Protein 7ZYA (pdb70)

Solvent-accessible surface area: 12031 Å² total; per-residue (Å²): 139,8,17,68,78,140,26,78,94,2,3,0,0,4,2,0,43,13,31,18,124,53,175,80,22,15,75,102,1,20,120,3,1,132,14,102,53,0,24,0,0,0,0,0,5,0,26,0,1,74,77,15,55,9,63,1,40,51,18,19,121,148,17,87,67,24,121,110,24,86,170,1,24,88,1,81,43,7,32,44,2,0,86,62,0,51,91,66,30,24,9,0,0,0,0,0,0,2,120,56,13,126,55,28,15,12,120,53,76,38,46,0,73,75,4,0,46,62,0,20,7,2,2,0,47,82,72,124,86,42,116,46,59,31,1,4,24,66,4,31,0,16,0,0,0,0,7,2,62,60,103,14,91,50,6,27,17,0,0,52,40,0,30,60,102,11,108,87,34,60,94,75,111,14,43,1,0,0,1,1,54,0,128,71,94,15,98,14,0,8,73,0,5,87,61,3,53,5,29,0,2,0,0,15,0,10,48,36,112,13,0,0,58,18,10,65,62,87,58,92,103,31,140,74,3,26,0,83,54,2,19,90,37,0,92,123,11,49,35,71,116,2,46,0,0,0,0,0,0,0,1,103,62,12,18,170,25,60,11,44,38,92,41,0,60,32,0,0,81,33,0,44,72,26,64,5,2,0,0,0,0,0,45,0,0,1,11,3,90,97,34,135,43,1,29,82,68,0,17,80,3,5,189

Organism: Trichoderma harzianum (NCBI:txid5544)

Sequence (303 aa):
AGWNVNSKKQNIAVYWGQNSANNSSQSSTQQRLSFYCNDANNINVIDIAFLNGITTPPMTNFANAGDRCTPFSDNPWLLQCPEIEADIKTCQANGKTILLSLGGDSSYTQGGWSSSTGAAQSSAADQVWAMMFGPVQSGSSVHRPFGSAVVDGFDFDFEATTTNNLAAFGAQLKSSRRTNAAGGKKYYFSAAPQCFFPDAAVGALINAVPMDDWIQIQFYNNPCGVSGFTPGTSTQNNYNYQTWENWAKTSPNPNVKLLVGIPAGPGAGRGYVSGSQLLTTSVFQQYSKGFSTFAGAMMWDMSQLYQNTGFETQVVNALR

Structure (mmCIF, N/CA/C/O backbone):
data_7ZYA
#
_entry.id   7ZYA
#
_cell.length_a   65.611
_cell.length_b   66.909
_cell.length_c   75.317
_cell.angle_alpha   90.000
_cell.angle_beta   90.000
_cell.angle_gamma   90.000
#
_symmetry.space_group_name_H-M   'P 21 21 21'
#
loop_
_entity.id
_entity.type
_entity.pdbx_description
1 polymer 'Endochitinase 33'
2 non-polymer 2-AMINO-2-HYDROXYMETHYL-PROPANE-1,3-DIOL
3 non-polymer DI(HYDROXYETHYL)ETHER
4 non-polymer GLYCEROL
5 water water
#
loop_
_atom_site.group_PDB
_atom_site.id
_atom_site.type_symbol
_atom_site.label_atom_id
_atom_site.label_alt_id
_atom_site.label_comp_id
_atom_site.label_asym_id
_atom_site.label_entity_id
_atom_site.label_seq_id
_atom_site.pdbx_PDB_ins_code
_atom_site.Cartn_x
_atom_site.Cartn_y
_atom_site.Cartn_z
_atom_site.occupancy
_atom_site.B_iso_or_equiv
_atom_site.auth_seq_id
_atom_site.auth_comp_id
_atom_site.auth_asym_id
_atom_site.auth_atom_id
_atom_site.pdbx_PDB_model_num
ATOM 1 N N . ALA A 1 1 ? -12.359 -10.211 13.754 1.00 31.81 19 ALA A N 1
ATOM 2 C CA . ALA A 1 1 ? -12.760 -10.710 12.405 1.00 29.55 19 ALA A CA 1
ATOM 3 C C . ALA A 1 1 ? -11.804 -10.166 11.334 1.00 24.53 19 ALA A C 1
ATOM 4 O O . ALA A 1 1 ? -12.283 -9.513 10.377 1.00 27.05 19 ALA A O 1
ATOM 6 N N . GLY A 1 2 ? -10.500 -10.412 11.503 1.00 19.26 20 GLY A N 1
ATOM 7 C CA . GLY A 1 2 ? -9.471 -10.147 10.483 1.00 16.76 20 GLY A CA 1
ATOM 8 C C . GLY A 1 2 ? -9.294 -8.664 10.223 1.00 14.55 20 GLY A C 1
ATOM 9 O O . GLY A 1 2 ? -9.495 -7.835 11.113 1.00 14.68 20 GLY A O 1
ATOM 10 N N . TRP A 1 3 ? -8.881 -8.328 9.012 1.00 13.52 21 TRP A N 1
ATOM 11 C CA . TRP A 1 3 ? -8.720 -6.921 8.606 1.00 12.96 21 TRP A CA 1
ATOM 12 C C . TRP A 1 3 ? -9.997 -6.156 8.938 1.00 13.26 21 TRP A C 1
ATOM 13 O O . TRP A 1 3 ? -11.101 -6.621 8.583 1.00 14.52 21 TRP A O 1
ATOM 24 N N . ASN A 1 4 ? -9.849 -4.972 9.504 1.00 13.27 22 ASN A N 1
ATOM 25 C CA . ASN A 1 4 ? -11.000 -4.122 9.857 1.00 14.38 22 ASN A CA 1
ATOM 26 C C . ASN A 1 4 ? -10.783 -2.726 9.301 1.00 14.58 22 ASN A C 1
ATOM 27 O O . ASN A 1 4 ? -10.053 -1.937 9.895 1.00 14.09 22 ASN A O 1
ATOM 32 N N . VAL A 1 5 ? -11.451 -2.449 8.192 1.00 15.52 23 VAL A N 1
ATOM 33 C CA . VAL A 1 5 ? -11.308 -1.145 7.505 1.00 16.88 23 VAL A CA 1
ATOM 34 C C . VAL A 1 5 ? -11.736 0.006 8.424 1.00 17.64 23 VAL A C 1
ATOM 35 O O . VAL A 1 5 ? -11.313 1.143 8.162 1.00 19.36 23 VAL A O 1
ATOM 39 N N . ASN A 1 6 ? -12.522 -0.266 9.460 1.00 17.76 24 ASN A N 1
ATOM 40 C CA . ASN A 1 6 ? -13.055 0.788 10.356 1.00 20.37 24 ASN A CA 1
ATOM 41 C C . ASN A 1 6 ? -12.164 0.944 11.590 1.00 19.93 24 ASN A C 1
ATOM 42 O O . ASN A 1 6 ? -12.536 1.728 12.478 1.00 23.22 24 ASN A O 1
ATOM 47 N N . SER A 1 7 ? -11.060 0.200 11.683 1.00 17.15 25 SER A N 1
ATOM 48 C CA . SER A 1 7 ? -10.154 0.256 12.856 1.00 16.59 25 SER A CA 1
ATOM 49 C C . SER A 1 7 ? -8.903 1.047 12.497 1.00 15.59 25 SER A C 1
ATOM 50 O O . SER A 1 7 ? -8.453 0.968 11.342 1.00 15.81 25 SER A O 1
ATOM 53 N N A LYS A 1 8 ? -8.336 1.764 13.464 0.50 15.47 26 LYS A N 1
ATOM 54 N N B LYS A 1 8 ? -8.329 1.740 13.471 0.50 15.55 26 LYS A N 1
ATOM 55 C CA A LYS A 1 8 ? -6.990 2.375 13.321 0.50 15.64 26 LYS A CA 1
ATOM 56 C CA B LYS A 1 8 ? -6.995 2.367 13.317 0.50 15.75 26 LYS A CA 1
ATOM 57 C C A LYS A 1 8 ? -5.960 1.548 14.093 0.50 14.56 26 LYS A C 1
ATOM 58 C C B LYS A 1 8 ? -5.961 1.553 14.101 0.50 14.59 26 LYS A C 1
ATOM 59 O O A LYS A 1 8 ? -4.856 2.052 14.298 0.50 15.09 26 LYS A O 1
ATOM 60 O O B LYS A 1 8 ? -4.851 2.057 14.304 0.50 15.13 26 LYS A O 1
ATOM 71 N N . GLN A 1 9 ? -6.302 0.313 14.457 1.00 13.75 27 GLN A N 1
ATOM 72 C CA . GLN A 1 9 ? -5.418 -0.552 15.265 1.00 14.09 27 GLN A CA 1
ATOM 73 C C . GLN A 1 9 ? -5.137 -1.878 14.560 1.00 12.80 27 GLN A C 1
ATOM 74 O O . GLN A 1 9 ? -4.745 -2.841 15.232 1.00 14.18 27 GLN A O 1
ATOM 80 N N . ASN A 1 10 ? -5.288 -1.946 13.255 1.00 12.01 28 ASN A N 1
ATOM 81 C CA . ASN A 1 10 ? -4.866 -3.154 12.519 1.00 11.54 28 ASN A CA 1
ATOM 82 C C . ASN A 1 10 ? -3.359 -3.339 12.693 1.00 11.08 28 ASN A C 1
ATOM 83 O O . ASN A 1 10 ? -2.622 -2.340 12.707 1.00 11.54 28 ASN A O 1
ATOM 88 N N . ILE A 1 11 ? -2.926 -4.595 12.801 1.00 10.88 29 ILE A N 1
ATOM 89 C CA . ILE A 1 11 ? -1.487 -4.920 12.758 1.00 11.14 29 ILE A CA 1
ATOM 90 C C . ILE A 1 11 ? -1.298 -6.084 11.798 1.00 10.87 29 ILE A C 1
ATOM 91 O O . ILE A 1 11 ? -1.850 -7.183 12.047 1.00 12.06 29 ILE A O 1
ATOM 96 N N . ALA A 1 12 ? -0.579 -5.820 10.711 1.00 10.46 30 ALA A N 1
ATOM 97 C CA . ALA A 1 12 ? -0.160 -6.854 9.746 1.00 10.60 30 ALA A CA 1
ATOM 98 C C . ALA A 1 12 ? 1.277 -7.250 10.031 1.00 10.19 30 ALA A C 1
ATOM 99 O O . ALA A 1 12 ? 2.145 -6.359 10.140 1.00 11.37 30 ALA A O 1
ATOM 101 N N . VAL A 1 13 ? 1.538 -8.543 10.153 1.00 10.09 31 VAL A N 1
ATOM 102 C CA . VAL A 1 13 ? 2.911 -9.029 10.419 1.00 10.10 31 VAL A CA 1
ATOM 103 C C . VAL A 1 13 ? 3.266 -10.081 9.386 1.00 10.12 31 VAL A C 1
ATOM 104 O O . VAL A 1 13 ? 2.461 -10.993 9.110 1.00 10.69 31 VAL A O 1
ATOM 108 N N . TYR A 1 14 ? 4.472 -9.984 8.844 1.00 9.94 32 TYR A N 1
ATOM 109 C CA . TYR A 1 14 ? 4.995 -11.034 7.951 1.00 10.16 32 TYR A CA 1
ATOM 110 C C . TYR A 1 14 ? 5.452 -12.238 8.759 1.00 9.91 32 TYR A C 1
ATOM 111 O O . TYR A 1 14 ? 6.106 -12.082 9.797 1.00 10.94 32 TYR A O 1
ATOM 120 N N . TRP A 1 15 ? 5.169 -13.420 8.246 1.00 10.27 33 TRP A N 1
ATOM 121 C CA . TRP A 1 15 ? 5.683 -14.698 8.765 1.00 10.27 33 TRP A CA 1
ATOM 122 C C . TRP A 1 15 ? 6.267 -15.481 7.595 1.00 10.33 33 TRP A C 1
ATOM 123 O O . TRP A 1 15 ? 5.686 -15.476 6.511 1.00 10.83 33 TRP A O 1
ATOM 134 N N . GLY A 1 16 ? 7.398 -16.154 7.821 1.00 10.68 34 GLY A N 1
ATOM 135 C CA . GLY A 1 16 ? 7.905 -17.171 6.886 1.00 10.75 34 GLY A CA 1
ATOM 136 C C . GLY A 1 16 ? 9.390 -17.073 6.642 1.00 10.84 34 GLY A C 1
ATOM 137 O O . GLY A 1 16 ? 10.007 -18.143 6.418 1.00 11.99 34 GLY A O 1
ATOM 138 N N . GLN A 1 17 ? 9.976 -15.889 6.646 1.00 10.57 35 GLN A N 1
ATOM 139 C CA . GLN A 1 17 ? 11.403 -15.774 6.278 1.00 11.38 35 GLN A CA 1
ATOM 140 C C . GLN A 1 17 ? 12.355 -15.857 7.468 1.00 11.65 35 GLN A C 1
ATOM 141 O O . GLN A 1 17 ? 13.589 -15.777 7.248 1.00 12.42 35 GLN A O 1
ATOM 147 N N . ASN A 1 18 ? 11.846 -15.998 8.677 1.00 11.37 36 ASN A N 1
ATOM 148 C CA . ASN A 1 18 ? 12.688 -16.128 9.885 1.00 11.75 36 ASN A CA 1
ATOM 149 C C . ASN A 1 18 ? 13.811 -15.096 9.859 1.00 11.61 36 ASN A C 1
ATOM 150 O O . ASN A 1 18 ? 15.015 -15.453 10.010 1.00 12.41 36 ASN A O 1
ATOM 155 N N . SER A 1 19 ? 13.463 -13.829 9.790 1.00 11.75 37 SER A N 1
ATOM 156 C CA . SER A 1 19 ? 14.475 -12.751 9.822 1.00 12.64 37 SER A CA 1
ATOM 157 C C . SER A 1 19 ? 15.403 -12.906 11.038 1.00 12.80 37 SER A C 1
ATOM 158 O O . SER A 1 19 ? 16.606 -12.620 10.926 1.00 13.86 37 SER A O 1
ATOM 161 N N . ALA A 1 20 ? 14.893 -13.315 12.181 1.00 12.78 38 ALA A N 1
ATOM 162 C CA . ALA A 1 20 ? 15.738 -13.442 13.396 1.00 13.66 38 ALA A CA 1
ATOM 163 C C . ALA A 1 20 ? 16.810 -14.535 13.220 1.00 14.17 38 ALA A C 1
ATOM 164 O O . ALA A 1 20 ? 17.850 -14.480 13.930 1.00 15.95 38 ALA A O 1
ATOM 166 N N . ASN A 1 21 ? 16.574 -15.529 12.368 1.00 13.86 39 ASN A N 1
ATOM 167 C CA A ASN A 1 21 ? 17.633 -16.411 11.826 0.50 14.48 39 ASN A CA 1
ATOM 168 C CA B ASN A 1 21 ? 17.632 -16.428 11.802 0.50 14.41 39 ASN A CA 1
ATOM 169 C C . ASN A 1 21 ? 18.276 -17.273 12.915 1.00 14.59 39 ASN A C 1
ATOM 170 O O . ASN A 1 21 ? 19.517 -17.497 12.864 1.00 15.92 39 ASN A O 1
ATOM 179 N N . SER A 1 22 ? 17.485 -17.800 13.828 1.00 15.81 40 SER A N 1
ATOM 180 C CA A SER A 1 22 ? 17.941 -18.864 14.755 0.50 16.83 40 SER A CA 1
ATOM 181 C CA B SER A 1 22 ? 17.966 -18.882 14.718 0.50 17.40 40 SER A CA 1
ATOM 182 C C . SER A 1 22 ? 17.076 -20.110 14.560 1.00 16.78 40 SER A C 1
ATOM 183 O O . SER A 1 22 ? 15.972 -20.016 13.993 1.00 15.90 40 SER A O 1
ATOM 188 N N . GLN A 1 23 ? 17.569 -21.227 15.054 1.00 17.99 41 GLN A N 1
ATOM 189 C CA . GLN A 1 23 ? 16.877 -22.513 14.936 1.00 18.99 41 GLN A CA 1
ATOM 190 C C . GLN A 1 23 ? 15.457 -22.433 15.502 1.00 19.12 41 GLN A C 1
ATOM 191 O O . GLN A 1 23 ? 14.590 -23.136 14.976 1.00 19.71 41 GLN A O 1
ATOM 197 N N . SER A 1 24 ? 15.214 -21.645 16.548 1.00 18.46 42 SER A N 1
ATOM 198 C CA A SER A 1 24 ? 13.942 -21.662 17.316 0.50 18.77 42 SER A CA 1
ATOM 199 C CA B SER A 1 24 ? 13.890 -21.703 17.222 0.50 19.10 42 SER A CA 1
ATOM 200 C C . SER A 1 24 ? 13.128 -20.374 17.132 1.00 17.66 42 SER A C 1
ATOM 201 O O . SER A 1 24 ? 12.056 -20.291 17.746 1.00 19.10 42 SER A O 1
ATOM 206 N N . THR A 1 25 ? 13.581 -19.407 16.340 1.00 14.81 43 THR A N 1
ATOM 207 C CA . THR A 1 25 ? 12.894 -18.093 16.342 1.00 14.11 43 THR A CA 1
ATOM 208 C C . THR A 1 25 ? 11.637 -18.055 15.471 1.00 13.34 43 THR A C 1
ATOM 209 O O . THR A 1 25 ? 10.865 -17.071 15.625 1.00 13.69 43 THR A O 1
ATOM 213 N N . GLN A 1 26 ? 11.412 -19.004 14.574 1.00 12.86 44 GLN A N 1
ATOM 214 C CA . GLN A 1 26 ? 10.163 -19.004 13.790 1.00 12.48 44 GLN A CA 1
ATOM 215 C C . GLN A 1 26 ? 9.442 -20.317 14.045 1.00 12.50 44 GLN A C 1
ATOM 216 O O . GLN A 1 26 ? 9.792 -21.363 13.457 1.00 13.45 44 GLN A O 1
ATOM 222 N N . GLN A 1 27 ? 8.408 -20.263 14.860 1.00 12.40 45 GLN A N 1
ATOM 223 C CA . GLN A 1 27 ? 7.526 -21.418 15.057 1.00 12.93 45 GLN A CA 1
ATOM 224 C C . GLN A 1 27 ? 6.603 -21.534 13.845 1.00 12.30 45 GLN A C 1
ATOM 225 O O . GLN A 1 27 ? 6.588 -20.643 12.952 1.00 12.17 45 GLN A O 1
ATOM 231 N N . ARG A 1 28 ? 5.840 -22.610 13.811 1.00 12.50 46 ARG A N 1
ATOM 232 C CA . ARG A 1 28 ? 4.804 -22.786 12.779 1.00 11.96 46 ARG A CA 1
ATOM 233 C C . ARG A 1 28 ? 3.818 -21.609 12.800 1.00 11.70 46 ARG A C 1
ATOM 234 O O . ARG A 1 28 ? 3.624 -20.955 13.828 1.00 11.61 46 ARG A O 1
ATOM 242 N N . LEU A 1 29 ? 3.191 -21.362 11.672 1.00 11.44 47 LEU A N 1
ATOM 243 C CA . LEU A 1 29 ? 2.301 -20.195 11.520 1.00 11.51 47 LEU A CA 1
ATOM 244 C C . LEU A 1 29 ? 1.251 -20.160 12.631 1.00 11.45 47 LEU A C 1
ATOM 245 O O . LEU A 1 29 ? 0.991 -19.075 13.185 1.00 11.97 47 LEU A O 1
ATOM 250 N N . SER A 1 30 ? 0.615 -21.291 12.933 1.00 11.67 48 SER A N 1
ATOM 251 C CA . SER A 1 30 ? -0.533 -21.258 13.872 1.00 12.28 48 SER A CA 1
ATOM 252 C C . SER A 1 30 ? -0.090 -20.946 15.293 1.00 12.12 48 SER A C 1
ATOM 253 O O . SER A 1 30 ? -0.954 -20.563 16.091 1.00 13.48 48 SER A O 1
ATOM 256 N N . PHE A 1 31 ? 1.179 -21.051 15.619 1.00 11.98 49 PHE A N 1
ATOM 257 C CA . PHE A 1 31 ? 1.632 -20.634 16.959 1.00 12.06 49 PHE A CA 1
ATOM 258 C C . PHE A 1 31 ? 1.295 -19.156 17.185 1.00 12.19 49 PHE A C 1
ATOM 259 O O . PHE A 1 31 ? 1.129 -18.726 18.334 1.00 13.19 49 PHE A O 1
ATOM 267 N N . TYR A 1 32 ? 1.259 -18.376 16.110 1.00 11.96 50 TYR A N 1
ATOM 268 C CA . TYR A 1 32 ? 1.099 -16.905 16.165 1.00 11.99 50 TYR A CA 1
ATOM 269 C C . TYR A 1 32 ? -0.347 -16.502 15.887 1.00 12.84 50 TYR A C 1
ATOM 270 O O . TYR A 1 32 ? -0.600 -15.286 15.724 1.00 14.42 50 TYR A O 1
ATOM 279 N N . CYS A 1 33 ? -1.290 -17.439 15.885 1.00 12.11 51 CYS A N 1
ATOM 280 C CA . CYS A 1 33 ? -2.706 -17.139 15.575 1.00 12.73 51 CYS A CA 1
ATOM 281 C C . CYS A 1 33 ? -3.603 -17.133 16.814 1.00 12.20 51 CYS A C 1
ATOM 282 O O . CYS A 1 33 ? -4.831 -17.170 16.660 1.00 12.77 51 CYS A O 1
ATOM 285 N N . ASN A 1 34 ? -2.995 -17.010 17.982 1.00 11.92 52 ASN A N 1
ATOM 286 C CA . ASN A 1 34 ? -3.705 -16.741 19.251 1.00 12.21 52 ASN A CA 1
ATOM 287 C C . ASN A 1 34 ? -3.305 -15.369 19.790 1.00 12.41 52 ASN A C 1
ATOM 288 O O . ASN A 1 34 ? -3.320 -15.167 21.006 1.00 13.75 52 ASN A O 1
ATOM 293 N N . ASP A 1 35 ? -2.990 -14.426 18.911 1.00 12.90 53 ASP A N 1
ATOM 294 C CA . ASP A 1 35 ? -2.551 -13.078 19.336 1.00 12.89 53 ASP A CA 1
ATOM 295 C C . ASP A 1 35 ? -3.676 -12.102 19.019 1.00 12.69 53 ASP A C 1
ATOM 296 O O . ASP A 1 35 ? -3.911 -11.818 17.848 1.00 13.04 53 ASP A O 1
ATOM 301 N N . ALA A 1 36 ? -4.374 -11.615 20.031 1.00 13.53 54 ALA A N 1
ATOM 302 C CA . ALA A 1 36 ? -5.548 -10.747 19.816 1.00 14.43 54 ALA A CA 1
ATOM 303 C C . ALA A 1 36 ? -5.146 -9.481 19.062 1.00 13.71 54 ALA A C 1
ATOM 304 O O . ALA A 1 36 ? -6.025 -8.837 18.486 1.00 16.19 54 ALA A O 1
ATOM 306 N N . ASN A 1 37 ? -3.881 -9.108 19.097 1.00 12.74 55 ASN A N 1
ATOM 307 C CA A ASN A 1 37 ? -3.372 -7.840 18.508 0.50 13.35 55 ASN A CA 1
ATOM 308 C CA B ASN A 1 37 ? -3.473 -7.825 18.480 0.50 13.01 55 ASN A CA 1
ATOM 309 C C . ASN A 1 37 ? -2.983 -8.003 17.042 1.00 12.72 55 ASN A C 1
ATOM 310 O O . ASN A 1 37 ? -2.855 -6.973 16.364 1.00 14.51 55 ASN A O 1
ATOM 319 N N . ILE A 1 38 ? -2.703 -9.215 16.589 1.00 12.02 56 ILE A N 1
ATOM 320 C CA . ILE A 1 38 ? -2.263 -9.425 15.191 1.00 11.93 56 ILE A CA 1
ATOM 321 C C . ILE A 1 38 ? -3.436 -10.021 14.440 1.00 11.73 56 ILE A C 1
ATOM 322 O O . ILE A 1 38 ? -3.770 -11.204 14.676 1.00 13.17 56 ILE A O 1
ATOM 327 N N . ASN A 1 39 ? -4.037 -9.220 13.563 1.00 11.37 57 ASN A N 1
ATOM 328 C CA . ASN A 1 39 ? -5.252 -9.645 12.832 1.00 11.71 57 ASN A CA 1
ATOM 329 C C . ASN A 1 39 ? -4.969 -9.961 11.365 1.00 11.29 57 ASN A C 1
ATOM 330 O O . ASN A 1 39 ? -5.862 -10.541 10.734 1.00 12.24 57 ASN A O 1
ATOM 335 N N . VAL A 1 40 ? -3.794 -9.601 10.857 1.00 11.03 58 VAL A N 1
ATOM 336 C CA . VAL A 1 40 ? -3.400 -9.896 9.460 1.00 10.91 58 VAL A CA 1
ATOM 337 C C . VAL A 1 40 ? -2.010 -10.509 9.514 1.00 10.45 58 VAL A C 1
ATOM 338 O O . VAL A 1 40 ? -1.099 -9.924 10.123 1.00 10.59 58 VAL A O 1
ATOM 342 N N . ILE A 1 41 ? -1.846 -11.631 8.827 1.00 10.32 59 ILE A N 1
ATOM 343 C CA . ILE A 1 41 ? -0.497 -12.234 8.670 1.00 10.60 59 ILE A CA 1
ATOM 344 C C . ILE A 1 41 ? -0.243 -12.418 7.181 1.00 10.70 59 ILE A C 1
ATOM 345 O O . ILE A 1 41 ? -1.113 -12.956 6.469 1.00 11.62 59 ILE A O 1
ATOM 350 N N . ASP A 1 42 ? 0.926 -11.976 6.734 1.00 10.28 60 ASP A N 1
ATOM 351 C CA . ASP A 1 42 ? 1.368 -12.162 5.336 1.00 10.67 60 ASP A CA 1
ATOM 352 C C . ASP A 1 42 ? 2.365 -13.310 5.297 1.00 10.42 60 ASP A C 1
ATOM 353 O O . ASP A 1 42 ? 3.396 -13.220 5.984 1.00 11.74 60 ASP A O 1
ATOM 358 N N . ILE A 1 43 ? 2.087 -14.339 4.509 1.00 10.37 61 ILE A N 1
ATOM 359 C CA . ILE A 1 43 ? 3.027 -15.481 4.361 1.00 10.64 61 ILE A CA 1
ATOM 360 C C . ILE A 1 43 ? 4.080 -15.111 3.323 1.00 10.68 61 ILE A C 1
ATOM 361 O O . ILE A 1 43 ? 3.738 -14.858 2.168 1.00 11.73 61 ILE A O 1
ATOM 366 N N . ALA A 1 44 ? 5.333 -15.116 3.737 1.00 10.78 62 ALA A N 1
ATOM 367 C CA . ALA A 1 44 ? 6.484 -14.656 2.930 1.00 10.90 62 ALA A CA 1
ATOM 368 C C . ALA A 1 44 ? 7.381 -15.862 2.641 1.00 10.78 62 ALA A C 1
ATOM 369 O O . ALA A 1 44 ? 7.909 -16.432 3.580 1.00 11.27 62 ALA A O 1
ATOM 371 N N . PHE A 1 45 ? 7.589 -16.283 1.373 1.00 11.52 63 PHE A N 1
ATOM 372 C CA . PHE A 1 45 ? 7.176 -15.629 0.145 1.00 11.54 63 PHE A CA 1
ATOM 373 C C . PHE A 1 45 ? 6.943 -16.668 -0.954 1.00 12.02 63 PHE A C 1
ATOM 374 O O . PHE A 1 45 ? 7.605 -17.738 -0.983 1.00 12.73 63 PHE A O 1
ATOM 382 N N . LEU A 1 46 ? 6.085 -16.289 -1.901 1.00 12.22 64 LEU A N 1
ATOM 383 C CA . LEU A 1 46 ? 6.121 -16.886 -3.255 1.00 12.70 64 LEU A CA 1
ATOM 384 C C . LEU A 1 46 ? 7.207 -16.087 -3.977 1.00 12.87 64 LEU A C 1
ATOM 385 O O . LEU A 1 46 ? 6.908 -15.028 -4.520 1.00 13.91 64 LEU A O 1
ATOM 390 N N . ASN A 1 47 ? 8.450 -16.559 -3.901 1.00 13.64 65 ASN A N 1
ATOM 391 C CA . ASN A 1 47 ? 9.639 -15.795 -4.365 1.00 14.81 65 ASN A CA 1
ATOM 392 C C . ASN A 1 47 ? 9.932 -16.064 -5.846 1.00 15.01 65 ASN A C 1
ATOM 393 O O . ASN A 1 47 ? 10.877 -15.440 -6.376 1.00 16.27 65 ASN A O 1
ATOM 398 N N . GLY A 1 48 ? 9.190 -16.963 -6.484 1.00 14.75 66 GLY A N 1
ATOM 399 C CA . GLY A 1 48 ? 9.230 -17.160 -7.942 1.00 14.84 66 GLY A CA 1
ATOM 400 C C . GLY A 1 48 ? 7.817 -17.356 -8.418 1.00 15.24 66 GLY A C 1
ATOM 401 O O . GLY A 1 48 ? 7.020 -17.965 -7.687 1.00 15.31 66 GLY A O 1
ATOM 402 N N . ILE A 1 49 ? 7.491 -16.832 -9.585 1.00 15.80 67 ILE A N 1
ATOM 403 C CA . ILE A 1 49 ? 6.112 -16.952 -10.134 1.00 17.73 67 ILE A CA 1
ATOM 404 C C . ILE A 1 49 ? 6.136 -17.780 -11.415 1.00 19.09 67 ILE A C 1
ATOM 405 O O . ILE A 1 49 ? 5.374 -18.734 -11.523 1.00 19.60 67 ILE A O 1
ATOM 410 N N A THR A 1 50 ? 7.038 -17.452 -12.337 0.50 17.86 68 THR A N 1
ATOM 411 N N B THR A 1 50 ? 7.016 -17.441 -12.354 0.50 18.04 68 THR A N 1
ATOM 412 C CA A THR A 1 50 ? 7.165 -18.123 -13.655 0.50 20.32 68 THR A CA 1
ATOM 413 C CA B THR A 1 50 ? 7.150 -18.170 -13.642 0.50 20.64 68 THR A CA 1
ATOM 414 C C A THR A 1 50 ? 8.637 -18.444 -13.886 0.50 19.61 68 THR A C 1
ATOM 415 C C B THR A 1 50 ? 8.629 -18.448 -13.882 0.50 19.77 68 THR A C 1
ATOM 416 O O A THR A 1 50 ? 9.350 -17.618 -14.466 0.50 19.78 68 THR A O 1
ATOM 417 O O B THR A 1 50 ? 9.326 -17.608 -14.454 0.50 19.85 68 THR A O 1
ATOM 424 N N . PRO A 1 51 ? 9.178 -19.612 -13.448 1.00 20.58 69 PRO A N 1
ATOM 425 C CA . PRO A 1 51 ? 8.412 -20.669 -12.774 1.00 20.21 69 PRO A CA 1
ATOM 426 C C . PRO A 1 51 ? 8.168 -20.441 -11.285 1.00 17.89 69 PRO A C 1
ATOM 427 O O . PRO A 1 51 ? 8.888 -19.664 -10.652 1.00 17.52 69 PRO A O 1
ATOM 431 N N . PRO A 1 52 ? 7.167 -21.119 -10.676 1.00 17.85 70 PRO A N 1
ATOM 432 C CA . PRO A 1 52 ? 6.833 -20.843 -9.286 1.00 17.54 70 PRO A CA 1
ATOM 433 C C . PRO A 1 52 ? 7.868 -21.390 -8.306 1.00 17.08 70 PRO A C 1
ATOM 434 O O . PRO A 1 52 ? 8.427 -22.464 -8.520 1.00 18.44 70 PRO A O 1
ATOM 438 N N . MET A 1 53 ? 8.074 -20.635 -7.228 1.00 15.99 71 MET A N 1
ATOM 439 C CA . MET A 1 53 ? 9.060 -20.986 -6.189 1.00 15.89 71 MET A CA 1
ATOM 440 C C . MET A 1 53 ? 8.523 -20.507 -4.846 1.00 13.95 71 MET A C 1
ATOM 441 O O . MET A 1 53 ? 8.027 -19.377 -4.789 1.00 14.74 71 MET A O 1
ATOM 446 N N . THR A 1 54 ? 8.636 -21.323 -3.828 1.00 13.60 72 THR A N 1
ATOM 447 C CA . THR A 1 54 ? 8.218 -20.932 -2.465 1.00 13.92 72 THR A CA 1
ATOM 448 C C . THR A 1 54 ? 9.390 -21.080 -1.514 1.00 14.06 72 THR A C 1
ATOM 449 O O . THR A 1 54 ? 10.076 -22.117 -1.571 1.00 15.75 72 THR A O 1
ATOM 453 N N . ASN A 1 55 ? 9.566 -20.106 -0.627 1.00 13.18 73 ASN A N 1
ATOM 454 C CA . ASN A 1 55 ? 10.591 -20.193 0.419 1.00 13.13 73 ASN A CA 1
ATOM 455 C C . ASN A 1 55 ? 9.929 -19.779 1.726 1.00 12.11 73 ASN A C 1
ATOM 456 O O . ASN A 1 55 ? 9.371 -18.668 1.781 1.00 12.32 73 ASN A O 1
ATOM 461 N N . PHE A 1 56 ? 10.002 -20.639 2.722 1.00 11.97 74 PHE A N 1
ATOM 462 C CA . PHE A 1 56 ? 9.462 -20.352 4.076 1.00 12.24 74 PHE A CA 1
ATOM 463 C C . PHE A 1 56 ? 10.533 -20.640 5.131 1.00 11.99 74 PHE A C 1
ATOM 464 O O . PHE A 1 56 ? 10.234 -21.129 6.201 1.00 12.07 74 PHE A O 1
ATOM 472 N N . ALA A 1 57 ? 11.782 -20.319 4.791 1.00 12.20 75 ALA A N 1
ATOM 473 C CA . ALA A 1 57 ? 12.927 -20.566 5.689 1.00 12.77 75 ALA A CA 1
ATOM 474 C C . ALA A 1 57 ? 12.840 -22.001 6.228 1.00 13.02 75 ALA A C 1
ATOM 475 O O . ALA A 1 57 ? 12.602 -22.949 5.437 1.00 13.94 75 ALA A O 1
ATOM 477 N N . ASN A 1 58 ? 13.022 -22.195 7.523 1.00 13.40 76 ASN A N 1
ATOM 478 C CA . ASN A 1 58 ? 13.074 -23.563 8.082 1.00 14.30 76 ASN A CA 1
ATOM 479 C C . ASN A 1 58 ? 11.673 -24.173 8.212 1.00 14.46 76 ASN A C 1
ATOM 480 O O . ASN A 1 58 ? 11.603 -25.385 8.539 1.00 15.84 76 ASN A O 1
ATOM 485 N N . ALA A 1 59 ? 10.590 -23.449 7.924 1.00 13.53 77 ALA A N 1
ATOM 486 C CA . ALA A 1 59 ? 9.276 -24.120 7.807 1.00 14.02 77 ALA A CA 1
ATOM 487 C C . ALA A 1 59 ? 9.335 -25.114 6.639 1.00 14.35 77 ALA A C 1
ATOM 488 O O . ALA A 1 59 ? 8.568 -2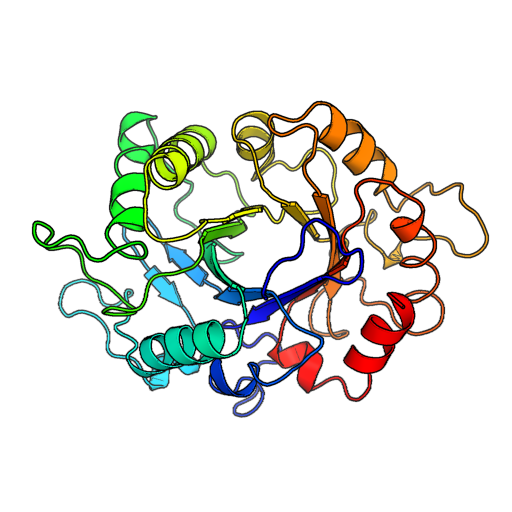6.098 6.645 1.00 15.35 77 ALA A O 1
ATOM 490 N N . GLY A 1 60 ? 10.205 -24.879 5.658 1.00 14.78 78 GLY A N 1
ATOM 491 C CA . GLY A 1 60 ? 10.419 -25.810 4.536 1.00 16.05 78 GLY A CA 1
ATOM 492 C C . GLY A 1 60 ? 10.813 -27.200 4.997 1.00 16.89 78 GLY A C 1
ATOM 493 O O . GLY A 1 60 ? 10.604 -28.165 4.227 1.00 18.61 78 GLY A O 1
ATOM 494 N N . ASP A 1 61 ? 11.347 -27.341 6.202 1.00 16.85 79 ASP A N 1
ATOM 495 C CA . ASP A 1 61 ? 11.759 -28.665 6.718 1.00 19.60 79 ASP A CA 1
ATOM 496 C C . ASP A 1 61 ? 10.542 -29.579 6.840 1.00 19.99 79 ASP A C 1
ATOM 497 O O . ASP A 1 61 ? 10.759 -30.807 6.847 1.00 22.44 79 ASP A O 1
ATOM 502 N N . ARG A 1 62 ? 9.330 -29.029 6.974 1.00 18.73 80 ARG A N 1
ATOM 503 C CA . ARG A 1 62 ? 8.097 -29.837 7.132 1.00 19.51 80 ARG A CA 1
ATOM 504 C C . ARG A 1 62 ? 7.310 -29.872 5.831 1.00 18.33 80 ARG A C 1
ATOM 505 O O . ARG A 1 62 ? 6.112 -30.229 5.858 1.00 20.51 80 ARG A O 1
ATOM 513 N N . CYS A 1 63 ? 7.958 -29.516 4.735 1.00 16.99 81 CYS A N 1
ATOM 514 C CA . CYS A 1 63 ? 7.363 -29.561 3.395 1.00 16.93 81 CYS A CA 1
ATOM 515 C C . CYS A 1 63 ? 8.113 -30.604 2.572 1.00 18.82 81 CYS A C 1
ATOM 516 O O . CYS A 1 63 ? 9.218 -31.022 2.962 1.00 20.75 81 CYS A O 1
ATOM 519 N N . THR A 1 64 ? 7.545 -30.950 1.429 1.00 18.97 82 THR A N 1
ATOM 520 C CA . THR A 1 64 ? 8.187 -31.837 0.435 1.00 20.79 82 THR A CA 1
ATOM 521 C C . THR A 1 64 ? 8.167 -31.122 -0.905 1.00 19.42 82 THR A C 1
ATOM 522 O O . THR A 1 64 ? 7.117 -30.658 -1.333 1.00 19.47 82 THR A O 1
ATOM 526 N N . PRO A 1 65 ? 9.295 -31.016 -1.634 1.00 20.71 83 PRO A N 1
ATOM 527 C CA . PRO A 1 65 ? 9.253 -30.419 -2.963 1.00 21.57 83 PRO A CA 1
ATOM 528 C C . PRO A 1 65 ? 8.364 -31.245 -3.898 1.00 22.91 83 PRO A C 1
ATOM 529 O O . PRO A 1 65 ? 8.312 -32.463 -3.781 1.00 23.38 83 PRO A O 1
ATOM 533 N N . PHE A 1 66 ? 7.685 -30.572 -4.815 1.00 22.23 84 PHE A N 1
ATOM 534 C CA . PHE A 1 66 ? 6.946 -31.246 -5.910 1.00 23.87 84 PHE A CA 1
ATOM 535 C C . PHE A 1 66 ? 7.962 -31.897 -6.858 1.00 25.87 84 PHE A C 1
ATOM 536 O O . PHE A 1 66 ? 8.987 -31.287 -7.167 1.00 24.60 84 PHE A O 1
ATOM 544 N N . SER A 1 67 ? 7.663 -33.110 -7.322 1.00 28.53 85 SER A N 1
ATOM 545 C CA . SER A 1 67 ? 8.592 -33.977 -8.101 1.00 30.62 85 SER A CA 1
ATOM 546 C C . SER A 1 67 ? 9.136 -33.250 -9.338 1.00 30.58 85 SER A C 1
ATOM 547 O O . SER A 1 67 ? 10.322 -33.457 -9.658 1.00 33.69 85 SER A O 1
ATOM 550 N N . ASP A 1 68 ? 8.326 -32.424 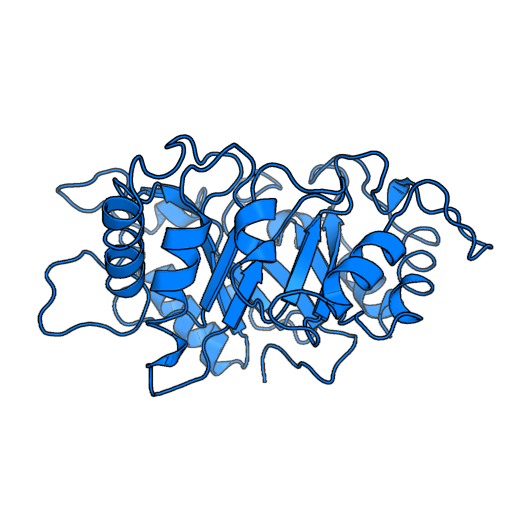-10.004 1.00 28.67 86 ASP A N 1
ATOM 551 C CA . ASP A 1 68 ? 8.729 -31.784 -11.285 1.00 29.43 86 ASP A CA 1
ATOM 552 C C . ASP A 1 68 ? 9.116 -30.314 -11.082 1.00 28.63 86 ASP A C 1
ATOM 553 O O . ASP A 1 68 ? 9.339 -29.632 -12.092 1.00 30.07 86 ASP A O 1
ATOM 558 N N . ASN A 1 69 ? 9.196 -29.837 -9.839 1.00 26.25 87 ASN A N 1
ATOM 559 C CA . ASN A 1 69 ? 9.633 -28.451 -9.534 1.00 25.51 87 ASN A CA 1
ATOM 560 C C . ASN A 1 69 ? 10.194 -28.445 -8.120 1.00 25.59 87 ASN A C 1
ATOM 561 O O . ASN A 1 69 ? 9.462 -28.232 -7.156 1.00 24.74 87 ASN A O 1
ATOM 566 N N . PRO A 1 70 ? 11.501 -28.737 -7.962 1.00 25.90 88 PRO A N 1
ATOM 567 C CA . PRO A 1 70 ? 12.143 -28.809 -6.649 1.00 25.74 88 PRO A CA 1
ATOM 568 C C . PRO A 1 70 ? 12.119 -27.527 -5.809 1.00 23.04 88 PRO A C 1
ATOM 569 O O . PRO A 1 70 ? 12.440 -27.605 -4.635 1.00 25.62 88 PRO A O 1
ATOM 573 N N . TRP A 1 71 ? 11.802 -26.394 -6.428 1.00 20.82 89 TRP A N 1
ATOM 574 C CA . TRP A 1 71 ? 11.759 -25.087 -5.724 1.00 20.11 89 TRP A CA 1
ATOM 575 C C . TRP A 1 71 ? 10.342 -24.753 -5.280 1.00 18.23 89 TRP A C 1
ATOM 576 O O . TRP A 1 71 ? 10.171 -23.703 -4.634 1.00 17.91 89 TRP A O 1
ATOM 587 N N . LEU A 1 72 ? 9.373 -25.603 -5.597 1.00 17.07 90 LEU A N 1
ATOM 588 C CA . LEU A 1 72 ? 7.978 -25.398 -5.149 1.00 16.41 90 LEU A CA 1
ATOM 589 C C . LEU A 1 72 ? 7.660 -26.452 -4.101 1.00 16.72 90 LEU A C 1
ATOM 590 O O . LEU A 1 72 ? 7.893 -27.657 -4.351 1.00 18.11 90 LEU A O 1
ATOM 595 N N . LEU A 1 73 ? 7.161 -26.015 -2.950 1.00 15.58 91 LEU A N 1
ATOM 596 C CA . LEU A 1 73 ? 6.999 -26.905 -1.789 1.00 15.78 91 LEU A CA 1
ATOM 597 C C . LEU A 1 73 ? 5.539 -27.265 -1.580 1.00 16.04 91 LEU A C 1
ATOM 598 O O . LEU A 1 73 ? 4.669 -26.394 -1.728 1.00 16.83 91 LEU A O 1
ATOM 603 N N . GLN A 1 74 ? 5.314 -28.504 -1.181 1.00 15.63 92 GLN A N 1
ATOM 604 C CA . GLN A 1 74 ? 4.010 -28.978 -0.693 1.00 15.87 92 GLN A CA 1
ATOM 605 C C . GLN A 1 74 ? 4.080 -28.975 0.830 1.00 15.53 92 GLN A C 1
ATOM 606 O O . GLN A 1 74 ? 4.933 -29.667 1.400 1.00 15.93 92 GLN A O 1
ATOM 612 N N . CYS A 1 75 ? 3.228 -28.178 1.466 1.00 15.22 93 CYS A N 1
ATOM 613 C CA . CYS A 1 75 ? 3.391 -27.779 2.886 1.00 14.58 93 CYS A CA 1
ATOM 614 C C . CYS A 1 75 ? 2.125 -28.080 3.676 1.00 14.73 93 CYS A C 1
ATOM 615 O O . CYS A 1 75 ? 1.336 -27.172 3.959 1.00 14.97 93 CYS A O 1
ATOM 618 N N . PRO A 1 76 ? 1.912 -29.345 4.126 1.00 15.11 94 PRO A N 1
ATOM 619 C CA . PRO A 1 76 ? 0.667 -29.682 4.813 1.00 15.45 94 PRO A CA 1
ATOM 620 C C . PRO A 1 76 ? 0.492 -28.984 6.168 1.00 14.82 94 PRO A C 1
ATOM 621 O O . PRO A 1 76 ? -0.637 -28.787 6.579 1.00 14.73 94 PRO A O 1
ATOM 625 N N . GLU A 1 77 ? 1.586 -28.651 6.845 1.00 14.30 95 GLU A N 1
ATOM 626 C CA . GLU A 1 77 ? 1.470 -27.951 8.146 1.00 14.11 95 GLU A CA 1
ATOM 627 C C . GLU A 1 77 ? 1.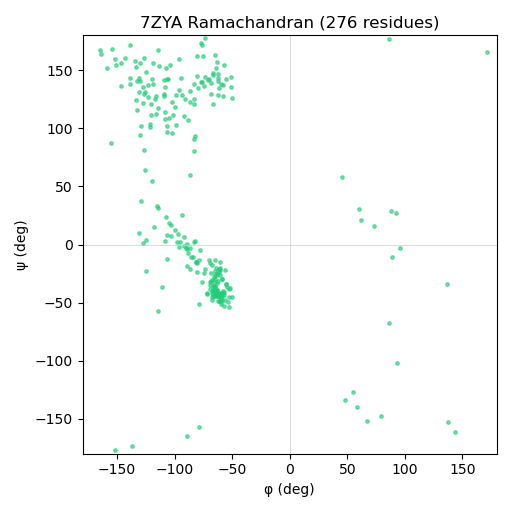025 -26.505 7.900 1.00 13.49 95 GLU A C 1
ATOM 628 O O . GLU A 1 77 ? 0.167 -26.007 8.644 1.00 14.07 95 GLU A O 1
ATOM 634 N N . ILE A 1 78 ? 1.575 -25.841 6.883 1.00 13.08 96 ILE A N 1
ATOM 635 C CA . ILE A 1 78 ? 1.132 -24.452 6.563 1.00 12.55 96 ILE A CA 1
ATOM 636 C C . ILE A 1 78 ? -0.328 -24.515 6.122 1.00 12.73 96 ILE A C 1
ATOM 637 O O . ILE A 1 78 ? -1.119 -23.653 6.538 1.00 13.14 96 ILE A O 1
ATOM 642 N N . GLU A 1 79 ? -0.691 -25.508 5.314 1.00 13.36 97 GLU A N 1
ATOM 643 C CA . GLU A 1 79 ? -2.104 -25.692 4.908 1.00 13.30 97 GLU A CA 1
ATOM 644 C C . GLU A 1 79 ? -3.002 -25.747 6.145 1.00 13.19 97 GLU A C 1
ATOM 645 O O . GLU A 1 79 ? -4.020 -25.030 6.217 1.00 13.44 97 GLU A O 1
ATOM 651 N N . ALA A 1 80 ? -2.679 -26.630 7.083 1.00 13.05 98 ALA A N 1
ATOM 652 C CA . ALA A 1 80 ? -3.525 -26.803 8.280 1.00 13.28 98 ALA A CA 1
ATOM 653 C C . ALA A 1 80 ? -3.555 -25.480 9.050 1.00 12.83 98 ALA A C 1
ATOM 654 O O . ALA A 1 80 ? -4.606 -25.072 9.554 1.00 13.71 98 ALA A O 1
ATOM 656 N N . ASP A 1 81 ? -2.403 -24.830 9.148 1.00 12.41 99 ASP A N 1
ATOM 657 C CA . ASP A 1 81 ? -2.298 -23.600 9.963 1.00 12.12 99 ASP A CA 1
ATOM 658 C C . ASP A 1 81 ? -3.064 -22.434 9.332 1.00 12.23 99 ASP A C 1
ATOM 659 O O . ASP A 1 81 ? -3.620 -21.611 10.082 1.00 12.38 99 ASP A O 1
ATOM 664 N N . ILE A 1 82 ? -3.096 -22.335 8.016 1.00 11.84 100 ILE A N 1
ATOM 665 C CA . ILE A 1 82 ? -3.909 -21.274 7.378 1.00 12.18 100 ILE A CA 1
ATOM 666 C C . ILE A 1 82 ? -5.361 -21.463 7.814 1.00 12.23 100 ILE A C 1
ATOM 667 O O . ILE A 1 82 ? -6.036 -20.505 8.206 1.00 12.45 100 ILE A O 1
ATOM 672 N N . LYS A 1 83 ? -5.845 -22.697 7.733 1.00 12.39 101 LYS A N 1
ATOM 673 C CA . LYS A 1 83 ? -7.248 -22.997 8.102 1.00 13.09 101 LYS A CA 1
ATOM 674 C C . LYS A 1 83 ? -7.477 -22.693 9.580 1.00 12.88 101 LYS A C 1
ATOM 675 O O . LYS A 1 83 ? -8.514 -22.087 9.923 1.00 13.29 101 LYS A O 1
ATOM 681 N N . THR A 1 84 ? -6.542 -23.072 10.436 1.00 12.77 102 THR A N 1
ATOM 682 C CA . THR A 1 84 ? -6.692 -22.787 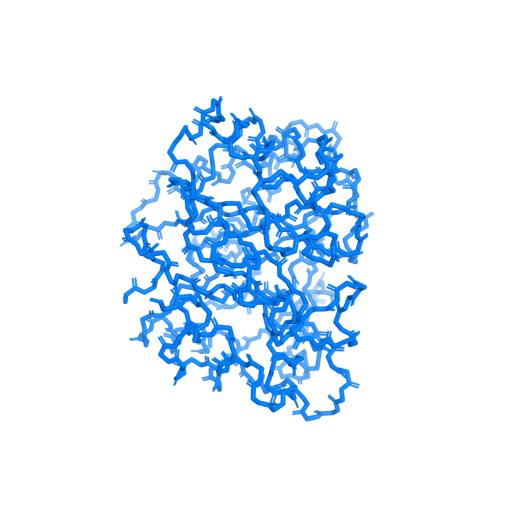11.874 1.00 12.82 102 THR A CA 1
ATOM 683 C C . THR A 1 84 ? -6.728 -21.275 12.112 1.00 12.36 102 THR A C 1
ATOM 684 O O . THR A 1 84 ? -7.598 -20.771 12.836 1.00 12.51 102 THR A O 1
ATOM 688 N N . CYS A 1 85 ? -5.777 -20.563 11.518 1.00 11.95 103 CYS A N 1
ATOM 689 C CA . CYS A 1 85 ? -5.692 -19.110 11.710 1.00 12.12 103 CYS A CA 1
ATOM 690 C C . CYS A 1 85 ? -6.984 -18.435 11.226 1.00 12.04 103 CYS A C 1
ATOM 691 O O . CYS A 1 85 ? -7.461 -17.502 11.889 1.00 12.07 103 CYS A O 1
ATOM 694 N N . GLN A 1 86 ? -7.528 -18.861 10.090 1.00 11.96 104 GLN A N 1
ATOM 695 C CA . GLN A 1 86 ? -8.774 -18.265 9.561 1.00 12.62 104 GLN A CA 1
ATOM 696 C C . GLN A 1 86 ? -9.928 -18.577 10.516 1.00 12.90 104 GLN A C 1
ATOM 697 O O . GLN A 1 86 ? -10.729 -17.682 10.788 1.00 13.74 104 GLN A O 1
ATOM 703 N N . ALA A 1 87 ? -9.985 -19.784 11.065 1.00 12.73 105 ALA A N 1
ATOM 704 C CA . ALA A 1 87 ? -11.042 -20.141 12.042 1.00 13.47 105 ALA A CA 1
ATOM 705 C C . ALA A 1 87 ? -10.910 -19.237 13.264 1.00 13.77 105 ALA A C 1
ATOM 706 O O . ALA A 1 87 ? -11.941 -18.936 13.925 1.00 15.51 105 ALA A O 1
ATOM 708 N N . ASN A 1 88 ? -9.689 -18.819 13.584 1.00 13.65 106 ASN A N 1
ATOM 709 C CA . ASN A 1 88 ? -9.413 -17.969 14.765 1.00 14.16 106 ASN A CA 1
ATOM 710 C C . ASN A 1 88 ? -9.654 -16.489 14.465 1.00 14.46 106 ASN A C 1
ATOM 711 O O . ASN A 1 88 ? -9.411 -15.666 15.351 1.00 16.13 106 ASN A O 1
ATOM 716 N N . GLY A 1 89 ? -10.099 -16.163 13.258 1.00 14.57 107 GLY A N 1
ATOM 717 C CA . GLY A 1 89 ? -10.455 -14.775 12.911 1.00 15.37 107 GLY A CA 1
ATOM 718 C C . GLY A 1 89 ? -9.274 -13.969 12.396 1.00 15.11 107 GLY A C 1
ATOM 719 O O . GLY A 1 89 ? -9.262 -12.724 12.584 1.00 17.66 107 GLY A O 1
ATOM 720 N N . LYS A 1 90 ? -8.290 -14.611 11.770 1.00 12.97 108 LYS A N 1
ATOM 721 C CA . LYS A 1 90 ? -7.138 -13.881 11.193 1.00 12.88 108 LYS A CA 1
ATOM 722 C C . LYS A 1 90 ? -7.270 -13.859 9.670 1.00 12.25 108 LYS A C 1
ATOM 723 O O . LYS A 1 90 ? -7.682 -14.871 9.070 1.00 14.10 108 LYS A O 1
ATOM 729 N N . THR A 1 91 ? -6.886 -12.741 9.070 1.00 11.47 109 THR A N 1
ATOM 730 C CA . THR A 1 91 ? -6.769 -12.605 7.602 1.00 11.82 109 THR A CA 1
ATOM 731 C C . THR A 1 91 ? -5.373 -13.078 7.198 1.00 11.02 109 THR A C 1
ATOM 732 O O . THR A 1 91 ? -4.389 -12.513 7.723 1.00 11.87 109 THR A O 1
ATOM 736 N N . ILE A 1 92 ? -5.285 -14.066 6.320 1.00 10.97 110 ILE A N 1
ATOM 737 C CA . ILE A 1 92 ? -3.983 -14.646 5.907 1.00 11.44 110 ILE A CA 1
ATOM 738 C C . ILE A 1 92 ? -3.785 -14.370 4.432 1.00 11.36 110 ILE A C 1
ATOM 739 O O . ILE A 1 92 ? -4.509 -14.948 3.603 1.00 12.60 110 ILE A O 1
ATOM 744 N N . LEU A 1 93 ? -2.811 -13.523 4.098 1.00 11.24 111 LEU A N 1
ATOM 745 C CA . LEU A 1 93 ? -2.490 -13.227 2.686 1.00 11.31 111 LEU A CA 1
ATOM 746 C C . LEU A 1 93 ? -1.220 -13.965 2.288 1.00 11.18 111 LEU A C 1
ATOM 747 O O . LEU A 1 93 ? -0.354 -14.202 3.149 1.00 12.40 111 LEU A O 1
ATOM 752 N N . LEU A 1 94 ? -1.072 -14.239 1.002 1.00 10.97 112 LEU A N 1
ATOM 753 C CA . LEU A 1 94 ? 0.221 -14.684 0.469 1.00 10.94 112 LEU A CA 1
ATOM 754 C C . LEU A 1 94 ? 0.978 -13.466 -0.033 1.00 10.99 112 LEU A C 1
ATOM 755 O O . LEU A 1 94 ? 0.432 -12.718 -0.861 1.00 11.32 112 LEU A O 1
ATOM 760 N N . SER A 1 95 ? 2.223 -13.317 0.406 1.00 10.75 113 SER A N 1
ATOM 761 C CA . SER A 1 95 ? 3.091 -12.237 -0.099 1.00 11.28 113 SER A CA 1
ATOM 762 C C . SER A 1 95 ? 3.883 -12.726 -1.314 1.00 11.48 113 SER A C 1
ATOM 763 O O . SER A 1 95 ? 4.568 -13.747 -1.263 1.00 12.07 113 SER A O 1
ATOM 766 N N . LEU A 1 96 ? 3.735 -11.957 -2.374 1.00 12.02 114 LEU A N 1
ATOM 767 C CA . LEU A 1 96 ? 4.330 -12.212 -3.699 1.00 13.26 114 LEU A CA 1
ATOM 768 C C . LEU A 1 96 ? 5.632 -11.435 -3.830 1.00 13.50 114 LEU A C 1
ATOM 769 O O . LEU A 1 96 ? 5.666 -10.223 -3.570 1.00 14.04 114 LEU A O 1
ATOM 774 N N . GLY A 1 97 ? 6.661 -12.133 -4.304 1.00 14.99 115 GLY A N 1
ATOM 775 C CA . GLY A 1 97 ? 7.961 -11.527 -4.634 1.00 15.91 115 GLY A CA 1
ATOM 776 C C . GLY A 1 97 ? 8.908 -11.606 -3.458 1.00 15.56 115 GLY A C 1
ATOM 777 O O . GLY A 1 97 ? 9.493 -12.670 -3.198 1.00 16.02 115 GLY A O 1
ATOM 778 N N . GLY A 1 98 ? 9.062 -10.497 -2.761 1.00 16.51 116 GLY A N 1
ATOM 779 C CA . GLY A 1 98 ? 10.041 -10.416 -1.675 1.00 17.34 116 GLY A CA 1
ATOM 780 C C . GLY A 1 98 ? 11.412 -10.046 -2.199 1.00 18.23 116 GLY A C 1
ATOM 781 O O . GLY A 1 98 ? 11.607 -9.929 -3.429 1.00 18.12 116 GLY A O 1
ATOM 782 N N . ASP A 1 99 ? 12.368 -9.876 -1.302 1.00 20.31 117 ASP A N 1
ATOM 783 C CA . ASP A 1 99 ? 13.691 -9.340 -1.702 1.00 22.43 117 ASP A CA 1
ATOM 784 C C . ASP A 1 99 ? 14.512 -10.374 -2.486 1.00 21.31 117 ASP A C 1
ATOM 785 O O . ASP A 1 99 ? 15.521 -9.963 -3.082 1.00 25.12 117 ASP A O 1
ATOM 790 N N A SER A 1 100 ? 14.100 -11.645 -2.524 0.50 19.69 118 SER A N 1
ATOM 791 N N B SER A 1 100 ? 14.102 -11.647 -2.524 0.50 19.56 118 SER A N 1
ATOM 792 C CA A SER A 1 100 ? 14.832 -12.707 -3.263 0.50 20.07 118 SER A CA 1
ATOM 793 C CA B SER A 1 100 ? 14.828 -12.715 -3.262 0.50 19.77 118 SER A CA 1
ATOM 794 C C A SER A 1 100 ? 14.147 -13.038 -4.597 0.50 19.58 118 SER A C 1
ATOM 795 C C B SER A 1 100 ? 14.145 -13.043 -4.597 0.50 19.46 118 SER A C 1
ATOM 796 O O A SER A 1 100 ? 14.582 -14.012 -5.243 0.50 21.00 118 SER A O 1
ATOM 797 O O B SER A 1 100 ? 14.566 -14.029 -5.236 0.50 20.92 118 SER A O 1
ATOM 802 N N . TYR A 1 101 ? 13.134 -12.271 -5.008 1.00 18.20 119 TYR A N 1
ATOM 803 C CA . TYR A 1 101 ? 12.481 -12.435 -6.334 1.00 17.46 119 TYR A CA 1
ATOM 804 C C . TYR A 1 101 ? 13.419 -11.841 -7.387 1.00 18.20 119 TYR A C 1
ATOM 805 O O . TYR A 1 101 ? 13.712 -10.652 -7.313 1.00 19.97 119 TYR A O 1
ATOM 814 N N . THR A 1 102 ? 13.828 -12.654 -8.361 1.00 18.71 120 THR A N 1
ATOM 815 C CA . THR A 1 102 ? 14.878 -12.264 -9.344 1.00 19.94 120 THR A CA 1
ATOM 816 C C . THR A 1 102 ? 14.363 -12.411 -10.774 1.00 19.71 120 THR A C 1
ATOM 817 O O . THR A 1 102 ? 15.157 -12.142 -11.705 1.00 20.55 120 THR A O 1
ATOM 821 N N . GLN A 1 103 ? 13.096 -12.772 -10.983 1.00 18.79 121 GLN A N 1
ATOM 822 C CA . GLN A 1 103 ? 12.605 -13.154 -12.334 1.00 18.49 121 GLN A CA 1
ATOM 823 C C . GLN A 1 103 ? 12.282 -11.929 -13.199 1.00 19.11 121 GLN A C 1
ATOM 824 O O . GLN A 1 103 ? 12.141 -12.121 -14.436 1.00 20.53 121 GLN A O 1
ATOM 830 N N . GLY A 1 104 ? 12.149 -10.735 -12.622 1.00 19.01 122 GLY A N 1
ATOM 831 C CA . GLY A 1 104 ? 12.038 -9.480 -13.393 1.00 20.00 122 GLY A CA 1
ATOM 832 C C . GLY A 1 104 ? 10.696 -9.289 -14.084 1.00 19.72 122 GLY A C 1
ATOM 833 O O . GLY A 1 104 ? 10.589 -8.389 -14.934 1.00 20.61 122 GLY A O 1
ATOM 834 N N . GLY A 1 105 ? 9.667 -10.047 -13.704 1.00 19.22 123 GLY A N 1
ATOM 835 C CA . GLY A 1 105 ? 8.326 -9.867 -14.286 1.00 19.34 123 GLY A CA 1
ATOM 836 C C . GLY A 1 105 ? 8.199 -10.507 -15.653 1.00 19.58 123 GLY A C 1
ATOM 837 O O . GLY A 1 105 ? 8.846 -11.540 -15.886 1.00 22.09 123 GLY A O 1
ATOM 838 N N . TRP A 1 106 ? 7.385 -9.908 -16.519 1.00 18.41 124 TRP A N 1
ATOM 839 C CA . TRP A 1 106 ? 6.911 -10.561 -17.764 1.00 20.03 124 TRP A CA 1
ATOM 840 C C . TRP A 1 106 ? 7.103 -9.634 -18.960 1.00 21.13 124 TRP A C 1
ATOM 841 O O . TRP A 1 106 ? 6.912 -8.422 -18.825 1.00 22.20 124 TRP A O 1
ATOM 852 N N . SER A 1 107 ? 7.460 -10.231 -20.100 1.00 24.52 125 SER A N 1
ATOM 853 C CA A SER A 1 107 ? 7.830 -9.512 -21.349 0.50 25.50 125 SER A CA 1
ATOM 854 C CA B SER A 1 107 ? 7.835 -9.477 -21.329 0.50 25.27 125 SER A CA 1
ATOM 855 C C . SER A 1 107 ? 6.593 -8.960 -22.061 1.00 26.05 125 SER A C 1
ATOM 856 O O . SER A 1 107 ? 6.758 -8.085 -22.940 1.00 28.29 125 SER A O 1
ATOM 861 N N . SER A 1 108 ? 5.416 -9.468 -21.726 1.00 24.52 126 SER A N 1
ATOM 862 C CA . SER A 1 108 ? 4.169 -9.027 -22.383 1.00 23.74 126 SER A CA 1
ATOM 863 C C . SER A 1 108 ? 3.036 -8.990 -21.369 1.00 23.86 126 SER A C 1
ATOM 864 O O . SER A 1 108 ? 3.121 -9.675 -20.322 1.00 22.62 126 SER A O 1
ATOM 867 N N . THR A 1 109 ? 1.984 -8.258 -21.696 1.00 23.08 127 THR A N 1
ATOM 868 C CA . THR A 1 109 ? 0.764 -8.240 -20.862 1.00 24.27 127 THR A CA 1
ATOM 869 C C . THR A 1 109 ? 0.163 -9.649 -20.847 1.00 24.17 127 THR A C 1
ATOM 870 O O . THR A 1 109 ? -0.300 -10.079 -19.776 1.00 22.75 127 THR A O 1
ATOM 874 N N . GLY A 1 110 ? 0.188 -10.362 -21.974 1.00 22.49 128 GLY A N 1
ATOM 875 C CA . GLY A 1 110 ? -0.389 -11.713 -22.055 1.00 21.92 128 GLY A CA 1
ATOM 876 C C . GLY A 1 110 ? 0.322 -12.679 -21.123 1.00 21.01 128 GLY A C 1
ATOM 877 O O . GLY A 1 110 ? -0.366 -13.455 -20.436 1.00 21.35 128 GLY A O 1
ATOM 878 N N . ALA A 1 111 ? 1.649 -12.650 -21.088 1.00 20.36 129 ALA A N 1
ATOM 879 C CA . ALA A 1 111 ? 2.434 -13.527 -20.200 1.00 19.72 129 ALA A CA 1
ATOM 880 C C . ALA A 1 111 ? 2.124 -13.172 -18.738 1.00 18.48 129 ALA A C 1
ATOM 881 O O . ALA A 1 111 ? 1.987 -14.090 -17.928 1.00 19.22 129 ALA A O 1
ATOM 883 N N . ALA A 1 112 ? 1.992 -11.893 -18.414 1.00 17.52 130 ALA A N 1
ATOM 884 C CA . ALA A 1 112 ? 1.664 -11.443 -17.038 1.00 17.28 130 ALA A CA 1
ATOM 885 C C . ALA A 1 112 ? 0.263 -11.943 -16.653 1.00 17.74 130 ALA A C 1
ATOM 886 O O . ALA A 1 112 ? 0.063 -12.398 -15.496 1.00 16.93 130 ALA A O 1
ATOM 888 N N . GLN A 1 113 ? -0.693 -11.865 -17.578 1.00 17.46 131 GLN A N 1
ATOM 889 C CA . GLN A 1 113 ? -2.083 -12.323 -17.320 1.00 17.95 131 GLN A CA 1
ATOM 890 C C . GLN A 1 113 ? -2.085 -13.831 -17.083 1.00 18.21 131 GLN A C 1
ATOM 891 O O . GLN A 1 113 ? -2.767 -14.293 -16.151 1.00 17.61 131 GLN A O 1
ATOM 897 N N . SER A 1 114 ? -1.357 -14.599 -17.890 1.00 17.81 132 SER A N 1
ATOM 898 C CA A SER A 1 114 ? -1.245 -16.074 -17.698 0.50 17.99 132 SER A CA 1
ATOM 899 C CA B SER A 1 114 ? -1.241 -16.073 -17.700 0.50 18.48 132 SER A CA 1
ATOM 900 C C . SER A 1 114 ? -0.618 -16.402 -16.323 1.00 17.46 132 SER A C 1
ATOM 901 O O . SER A 1 114 ? -1.057 -17.394 -15.597 1.00 17.41 132 SER A O 1
ATOM 906 N N . ALA A 1 115 ? 0.389 -15.642 -15.941 1.00 16.78 133 ALA A N 1
ATOM 907 C CA . ALA A 1 115 ? 1.055 -15.867 -14.642 1.00 16.34 133 ALA A CA 1
ATOM 908 C C . ALA A 1 115 ? 0.062 -15.598 -13.504 1.00 15.42 133 ALA A C 1
ATOM 909 O O . ALA A 1 115 ? 0.047 -16.385 -12.543 1.00 15.78 133 ALA A O 1
ATOM 911 N N . ALA A 1 116 ? -0.724 -14.537 -13.612 1.00 15.08 134 ALA A N 1
ATOM 912 C CA . ALA A 1 116 ? -1.734 -14.218 -12.579 1.00 15.05 134 ALA A CA 1
ATOM 913 C C . ALA A 1 116 ? -2.741 -15.360 -12.468 1.00 15.00 134 ALA A C 1
ATOM 914 O O . ALA A 1 116 ? -3.094 -15.764 -11.340 1.00 14.55 134 ALA A O 1
ATOM 916 N N . ASP A 1 117 ? -3.192 -15.895 -13.601 1.00 14.82 135 ASP A N 1
ATOM 917 C CA . ASP A 1 117 ? -4.192 -16.988 -13.582 1.00 15.36 135 ASP A CA 1
ATOM 918 C C . ASP A 1 117 ? -3.575 -18.221 -12.922 1.00 14.83 135 ASP A C 1
ATOM 919 O O . ASP A 1 117 ? -4.287 -18.952 -12.213 1.00 15.00 135 ASP A O 1
ATOM 924 N N . GLN A 1 118 ? -2.286 -18.473 -13.144 1.00 15.39 136 GLN A N 1
ATOM 925 C CA . GLN A 1 118 ? -1.610 -19.620 -12.496 1.00 15.75 136 GLN A CA 1
ATOM 926 C C . GLN A 1 118 ? -1.555 -19.407 -10.972 1.00 14.38 136 GLN A C 1
ATOM 927 O O . GLN A 1 118 ? -1.830 -20.349 -10.226 1.00 14.77 136 GLN A O 1
ATOM 933 N N . VAL A 1 119 ? -1.200 -18.207 -10.525 1.00 14.14 137 VAL A N 1
ATOM 934 C CA . VAL A 1 119 ? -1.124 -17.924 -9.061 1.00 13.75 137 VAL A CA 1
ATOM 935 C C . VAL A 1 119 ? -2.518 -18.121 -8.456 1.00 13.18 137 VAL A C 1
ATOM 936 O O . VAL A 1 119 ? -2.636 -18.729 -7.389 1.00 13.23 137 VAL A O 1
ATOM 940 N N . TRP A 1 120 ? -3.545 -17.644 -9.147 1.00 13.07 138 TRP A N 1
ATOM 941 C CA . TRP A 1 120 ? -4.934 -17.791 -8.652 1.00 13.15 138 TRP A CA 1
ATOM 942 C C . TRP A 1 120 ? -5.310 -19.271 -8.552 1.00 13.38 138 TRP A C 1
ATOM 943 O O . TRP A 1 120 ? -5.927 -19.675 -7.553 1.00 13.65 138 TRP A O 1
ATOM 954 N N . ALA A 1 121 ? -4.964 -20.084 -9.552 1.00 13.82 139 ALA A N 1
ATOM 955 C CA . ALA A 1 121 ? -5.264 -21.535 -9.528 1.00 14.45 139 ALA A CA 1
ATOM 956 C C . ALA A 1 121 ? -4.449 -22.245 -8.446 1.00 13.65 139 ALA A C 1
ATOM 957 O O . ALA A 1 121 ? -4.911 -23.248 -7.904 1.00 14.49 139 ALA A O 1
ATOM 959 N N . MET A 1 122 ? -3.252 -21.753 -8.134 1.00 13.80 140 MET A N 1
ATOM 960 C CA A MET A 1 122 ? -2.369 -22.422 -7.144 0.50 14.18 140 MET A CA 1
ATOM 961 C CA B MET A 1 122 ? -2.380 -22.429 -7.145 0.50 13.81 140 MET A CA 1
ATOM 962 C C . MET A 1 122 ? -2.793 -22.094 -5.706 1.00 13.33 140 MET A C 1
ATOM 963 O O . MET A 1 122 ? -2.600 -22.951 -4.849 1.00 14.17 140 MET A O 1
ATOM 972 N N . PHE A 1 123 ? -3.299 -20.888 -5.467 1.00 13.07 141 PHE A N 1
ATOM 973 C CA . PHE A 1 123 ? -3.468 -20.390 -4.076 1.00 12.90 141 PHE A CA 1
ATOM 974 C C . PHE A 1 123 ? -4.884 -19.944 -3.751 1.00 13.55 141 PHE A C 1
ATOM 975 O O . PHE A 1 123 ? -5.206 -19.842 -2.557 1.00 13.40 141 PHE A O 1
ATOM 983 N N . GLY A 1 124 ? -5.672 -19.592 -4.748 1.00 13.43 142 GLY A N 1
ATOM 984 C CA . GLY A 1 124 ? -7.088 -19.280 -4.532 1.00 13.51 142 GLY A CA 1
ATOM 985 C C . GLY A 1 124 ? -7.910 -20.555 -4.398 1.00 13.75 142 GLY A C 1
ATOM 986 O O . GLY A 1 124 ? -7.395 -21.601 -4.028 1.00 14.24 142 GLY A O 1
ATOM 987 N N . PRO A 1 125 ? -9.231 -20.480 -4.671 1.00 14.33 143 PRO A N 1
ATOM 988 C CA . PRO A 1 125 ? -10.074 -21.671 -4.603 1.00 15.16 143 PRO A CA 1
ATOM 989 C C . PRO A 1 125 ? -9.479 -22.828 -5.410 1.00 15.50 143 PRO A C 1
ATOM 990 O O . PRO A 1 125 ? -8.904 -22.622 -6.481 1.00 15.24 143 PRO A O 1
ATOM 994 N N . VAL A 1 126 ? -9.655 -24.030 -4.899 1.00 15.45 144 VAL A N 1
ATOM 995 C CA . VAL A 1 126 ? -9.250 -25.242 -5.652 1.00 16.17 144 VAL A CA 1
ATOM 996 C C . VAL A 1 126 ? -10.071 -25.314 -6.943 1.00 16.44 144 VAL A C 1
ATOM 997 O O . VAL A 1 126 ? -11.305 -25.155 -6.890 1.00 18.74 144 VAL A O 1
ATOM 1001 N N . GLN A 1 127 ? -9.396 -25.484 -8.075 1.00 16.46 145 GLN A N 1
ATOM 1002 C CA . GLN A 1 127 ? -10.068 -25.597 -9.392 1.00 16.71 145 GLN A CA 1
ATOM 1003 C C . GLN A 1 127 ? -10.122 -27.070 -9.794 1.00 16.76 145 GLN A C 1
ATOM 1004 O O . GLN A 1 127 ? -9.065 -27.648 -10.102 1.00 18.39 145 GLN A O 1
ATOM 1010 N N . SER A 1 128 ? -11.318 -27.656 -9.813 1.00 17.17 146 SER A N 1
ATOM 1011 C CA . SER A 1 128 ? -11.492 -29.100 -10.114 1.00 18.58 146 SER A CA 1
ATOM 1012 C C . SER A 1 128 ? -10.932 -29.445 -11.496 1.00 19.96 146 SER A C 1
ATOM 1013 O O . SER A 1 128 ? -10.438 -30.583 -11.645 1.00 24.62 146 SER A O 1
ATOM 1016 N N . GLY A 1 129 ? -10.948 -28.518 -12.447 1.00 21.00 147 GLY A N 1
ATOM 1017 C CA . GLY A 1 129 ? -10.405 -28.778 -13.797 1.00 26.64 147 GLY A CA 1
ATOM 1018 C C . GLY A 1 129 ? -8.955 -28.350 -13.972 1.00 29.56 147 GLY A C 1
ATOM 1019 O O . GLY A 1 129 ? -8.578 -28.096 -15.136 1.00 34.23 147 GLY A O 1
ATOM 1020 N N . SER A 1 130 ? -8.149 -28.281 -12.903 1.00 30.04 148 SER A N 1
ATOM 1021 C CA . SER A 1 130 ? -6.753 -27.771 -12.998 1.00 29.05 148 SER A CA 1
ATOM 1022 C C . SER A 1 130 ? -5.734 -28.823 -12.568 1.00 29.36 148 SER A C 1
ATOM 1023 O O . SER A 1 130 ? -5.981 -29.529 -11.576 1.00 32.02 148 SER A O 1
ATOM 1026 N N . SER A 1 131 ? -4.598 -28.867 -13.264 1.00 27.39 149 SER A N 1
ATOM 1027 C CA . SER A 1 131 ? -3.463 -29.752 -12.910 1.00 28.12 149 SER A CA 1
ATOM 1028 C C . SER A 1 131 ? -2.415 -28.970 -12.114 1.00 26.09 149 SER A C 1
ATOM 1029 O O . SER A 1 131 ? -1.373 -29.573 -11.795 1.00 26.62 149 SER A O 1
ATOM 1032 N N . VAL A 1 132 ? -2.639 -27.688 -11.801 1.00 22.96 150 VAL A N 1
ATOM 1033 C CA . VAL A 1 132 ? -1.564 -26.904 -11.125 1.00 21.71 150 VAL A CA 1
ATOM 1034 C C . VAL A 1 132 ? -1.334 -27.479 -9.730 1.00 19.81 150 VAL A C 1
ATOM 1035 O O . VAL A 1 132 ? -2.272 -27.941 -9.051 1.00 21.21 150 VAL A O 1
ATOM 1039 N N . HIS A 1 133 ? -0.083 -27.420 -9.315 1.00 18.72 151 HIS A N 1
ATOM 1040 C CA . HIS A 1 133 ? 0.332 -27.810 -7.952 1.00 18.29 151 HIS A CA 1
ATOM 1041 C C . HIS A 1 133 ? -0.186 -26.799 -6.941 1.00 18.46 151 HIS A C 1
ATOM 1042 O O . HIS A 1 133 ? -0.110 -25.606 -7.222 1.00 20.85 151 HIS A O 1
ATOM 1049 N N . ARG A 1 134 ? -0.599 -27.275 -5.779 1.00 16.74 152 ARG A N 1
ATOM 1050 C CA . ARG A 1 134 ? -1.120 -26.393 -4.706 1.00 17.03 152 ARG A CA 1
ATOM 1051 C C . ARG A 1 134 ? -0.274 -26.562 -3.457 1.00 15.35 152 ARG A C 1
ATOM 1052 O O . ARG A 1 134 ? -0.441 -27.512 -2.713 1.00 15.88 152 ARG A O 1
ATOM 1060 N N . PRO A 1 135 ? 0.659 -25.626 -3.189 1.00 15.54 153 PRO A N 1
ATOM 1061 C CA . PRO A 1 135 ? 1.496 -25.725 -2.002 1.00 15.18 153 PRO A CA 1
ATOM 1062 C C . PRO A 1 135 ? 0.697 -25.912 -0.712 1.00 14.80 153 PRO A C 1
ATOM 1063 O O . PRO A 1 135 ? 1.136 -26.635 0.156 1.00 15.66 153 PRO A O 1
ATOM 1067 N N . PHE A 1 136 ? -0.451 -25.254 -0.605 1.00 14.41 154 PHE A N 1
ATOM 1068 C CA . PHE A 1 136 ? -1.244 -25.287 0.642 1.00 14.25 154 PHE A CA 1
ATOM 1069 C C . PHE A 1 136 ? -2.508 -26.134 0.463 1.00 14.76 154 PHE A C 1
ATOM 1070 O O . PHE A 1 136 ? -3.463 -25.982 1.241 1.00 14.91 154 PHE A O 1
ATOM 1078 N N . GLY A 1 137 ? -2.511 -27.075 -0.487 1.00 15.43 155 GLY A N 1
ATOM 1079 C CA . GLY A 1 137 ? -3.613 -28.050 -0.582 1.00 15.34 155 GLY A CA 1
ATOM 1080 C C . GLY A 1 137 ? -4.965 -27.373 -0.688 1.00 16.09 155 GLY A C 1
ATOM 1081 O O . GLY A 1 137 ? -5.145 -26.508 -1.546 1.00 16.48 155 GLY A O 1
ATOM 1082 N N . SER A 1 138 ? -5.903 -27.735 0.175 1.00 15.45 156 SER A N 1
ATOM 1083 C CA . SER A 1 138 ? -7.278 -27.194 0.103 1.00 15.85 156 SER A CA 1
ATOM 1084 C C . SER A 1 138 ? -7.414 -25.902 0.913 1.00 14.65 156 SER A C 1
ATOM 1085 O O . SER A 1 138 ? -8.516 -25.351 0.933 1.00 15.45 156 SER A O 1
ATOM 1088 N N . ALA A 1 139 ? -6.357 -25.407 1.552 1.00 14.21 157 ALA A N 1
ATOM 1089 C CA . ALA A 1 139 ? -6.418 -24.051 2.139 1.00 13.51 157 ALA A CA 1
ATOM 1090 C C . ALA A 1 139 ? -6.529 -23.033 1.014 1.00 12.76 157 ALA A C 1
ATOM 1091 O O . ALA A 1 139 ? -5.949 -23.247 -0.060 1.00 13.76 157 ALA A O 1
ATOM 1093 N N . VAL A 1 140 ? -7.222 -21.938 1.279 1.00 12.50 158 VAL A N 1
ATOM 1094 C CA . VAL A 1 140 ? -7.423 -20.847 0.307 1.00 12.61 158 VAL A CA 1
ATOM 1095 C C . VAL A 1 140 ? -7.000 -19.552 0.986 1.00 12.57 158 VAL A C 1
ATOM 1096 O O . VAL A 1 140 ? -7.555 -19.205 2.033 1.00 12.24 158 VAL A O 1
ATOM 1100 N N . VAL A 1 141 ? -6.040 -18.844 0.408 1.00 12.30 159 VAL A N 1
ATOM 1101 C CA . VAL A 1 141 ? -5.590 -17.582 1.042 1.00 12.69 159 VAL A CA 1
ATOM 1102 C C . VAL A 1 141 ? -6.724 -16.565 1.032 1.00 12.01 159 VAL A C 1
ATOM 1103 O O . VAL A 1 141 ? -7.695 -16.694 0.261 1.00 12.66 159 VAL A O 1
ATOM 1107 N N . ASP A 1 142 ? -6.588 -15.539 1.852 1.00 11.75 160 ASP A N 1
ATOM 1108 C CA . ASP A 1 142 ? -7.565 -14.433 1.903 1.00 11.77 160 ASP A CA 1
ATOM 1109 C C . ASP A 1 142 ? -7.189 -13.287 0.973 1.00 11.67 160 ASP A C 1
ATOM 1110 O O . ASP A 1 142 ? -7.867 -12.260 0.990 1.00 12.49 160 ASP A O 1
ATOM 1115 N N . GLY A 1 143 ? -6.152 -13.465 0.172 1.00 12.28 161 GLY A N 1
ATOM 1116 C CA . GLY A 1 143 ? -5.717 -12.441 -0.785 1.00 12.21 161 GLY A CA 1
ATOM 1117 C C . GLY A 1 143 ? -4.215 -12.419 -0.885 1.00 11.35 161 GLY A C 1
ATOM 1118 O O . GLY A 1 143 ? -3.548 -13.409 -0.534 1.00 11.54 161 GLY A O 1
ATOM 1119 N N . PHE A 1 144 ? -3.719 -11.306 -1.403 1.00 11.36 162 PHE A N 1
ATOM 1120 C CA . PHE A 1 144 ? -2.325 -11.216 -1.880 1.00 11.50 162 PHE A CA 1
ATOM 1121 C C . PHE A 1 144 ? -1.715 -9.889 -1.467 1.00 11.38 162 PHE A C 1
ATOM 1122 O O . PHE A 1 144 ? -2.353 -8.844 -1.601 1.00 12.46 162 PHE A O 1
ATOM 1130 N N . ASP A 1 145 ? -0.467 -9.969 -1.032 1.00 11.38 163 ASP A N 1
ATOM 1131 C CA . ASP A 1 145 ? 0.380 -8.803 -0.732 1.00 11.50 163 ASP A CA 1
ATOM 1132 C C . ASP A 1 145 ? 1.452 -8.711 -1.806 1.00 11.90 163 ASP A C 1
ATOM 1133 O O . ASP A 1 145 ? 2.115 -9.696 -2.099 1.00 13.80 163 ASP A O 1
ATOM 1138 N N . PHE A 1 146 ? 1.601 -7.548 -2.397 1.00 11.88 164 PHE A N 1
ATOM 1139 C CA . PHE A 1 146 ? 2.585 -7.328 -3.487 1.00 12.41 164 PHE A CA 1
ATOM 1140 C C . PHE A 1 146 ? 3.831 -6.686 -2.902 1.00 12.53 164 PHE A C 1
ATOM 1141 O O . PHE A 1 146 ? 3.822 -5.486 -2.619 1.00 13.92 164 PHE A O 1
ATOM 1149 N N . ASP A 1 147 ? 4.874 -7.476 -2.724 1.00 12.94 165 ASP A N 1
ATOM 1150 C CA . ASP A 1 147 ? 6.131 -7.018 -2.097 1.00 14.46 165 ASP A CA 1
ATOM 1151 C C . ASP A 1 147 ? 7.264 -7.182 -3.108 1.00 15.58 165 ASP A C 1
ATOM 1152 O O . ASP A 1 147 ? 8.230 -7.899 -2.871 1.00 17.33 165 ASP A O 1
ATOM 1157 N N . PHE A 1 148 ? 7.099 -6.600 -4.279 1.00 18.72 166 PHE A N 1
ATOM 1158 C CA . PHE A 1 148 ? 8.174 -6.590 -5.302 1.00 19.64 166 PHE A CA 1
ATOM 1159 C C . PHE A 1 148 ? 9.109 -5.433 -4.969 1.00 21.44 166 PHE A C 1
ATOM 1160 O O . PHE A 1 148 ? 8.594 -4.351 -4.624 1.00 23.30 166 PHE A O 1
ATOM 1168 N N . GLU A 1 149 ? 10.428 -5.633 -5.077 1.00 22.37 167 GLU A N 1
ATOM 1169 C CA . GLU A 1 149 ? 11.426 -4.617 -4.644 1.00 23.07 167 GLU A CA 1
ATOM 1170 C C . GLU A 1 149 ? 12.490 -4.361 -5.713 1.00 23.62 167 GLU A C 1
ATOM 1171 O O . GLU A 1 149 ? 13.490 -3.663 -5.427 1.00 26.32 167 GLU A O 1
ATOM 1177 N N . ALA A 1 150 ? 12.275 -4.885 -6.909 1.00 21.78 168 ALA A N 1
ATOM 1178 C CA . ALA A 1 150 ? 13.132 -4.606 -8.075 1.00 22.90 168 ALA A CA 1
ATOM 1179 C C . ALA A 1 150 ? 12.206 -4.433 -9.267 1.00 22.69 168 ALA A C 1
ATOM 1180 O O . ALA A 1 150 ? 10.982 -4.703 -9.124 1.00 21.62 168 ALA A O 1
ATOM 1182 N N . THR A 1 151 ? 12.749 -4.000 -10.398 1.00 22.46 169 THR A N 1
ATOM 1183 C CA A THR A 1 151 ? 11.904 -3.756 -11.594 0.50 21.90 169 THR A CA 1
ATOM 1184 C CA B THR A 1 151 ? 11.964 -3.791 -11.635 0.50 20.88 169 THR A CA 1
ATOM 1185 C C . THR A 1 151 ? 11.239 -5.085 -11.983 1.00 20.28 169 THR A C 1
ATOM 1186 O O . THR A 1 151 ? 11.918 -6.117 -12.069 1.00 21.06 169 THR A O 1
ATOM 1193 N N . THR A 1 152 ? 9.927 -5.008 -12.146 1.00 19.01 170 THR A N 1
ATOM 1194 C CA . THR A 1 152 ? 9.050 -6.162 -12.406 1.00 18.53 170 THR A CA 1
ATOM 1195 C C . THR A 1 152 ? 8.188 -5.794 -13.602 1.00 18.35 170 THR A C 1
ATOM 1196 O O . THR A 1 152 ? 7.191 -5.082 -13.453 1.00 18.21 170 THR A O 1
ATOM 1200 N N . ASN A 1 153 ? 8.648 -6.191 -14.780 1.00 18.66 171 ASN A N 1
ATOM 1201 C CA . ASN A 1 153 ? 7.986 -5.765 -16.029 1.00 19.71 171 ASN A CA 1
ATOM 1202 C C . ASN A 1 153 ? 6.552 -6.285 -16.037 1.00 17.89 171 ASN A C 1
ATOM 1203 O O . ASN A 1 153 ? 6.315 -7.461 -15.715 1.00 18.48 171 ASN A O 1
ATOM 1208 N N . ASN A 1 154 ? 5.638 -5.410 -16.415 1.00 17.99 172 ASN A N 1
ATOM 1209 C CA . ASN A 1 154 ? 4.201 -5.735 -16.579 1.00 17.79 172 ASN A CA 1
ATOM 1210 C C . ASN A 1 154 ? 3.581 -6.235 -15.269 1.00 17.35 172 ASN A C 1
ATOM 1211 O O . ASN A 1 154 ? 2.558 -6.974 -15.320 1.00 17.85 172 ASN A O 1
ATOM 1216 N N . LEU A 1 155 ? 4.085 -5.760 -14.133 1.00 16.27 173 LEU A N 1
ATOM 1217 C CA . LEU A 1 155 ? 3.439 -6.085 -12.841 1.00 15.90 173 LEU A CA 1
ATOM 1218 C C . LEU A 1 155 ? 2.020 -5.506 -12.816 1.00 15.79 173 LEU A C 1
ATOM 1219 O O . LEU A 1 155 ? 1.123 -6.137 -12.223 1.00 16.04 173 LEU A O 1
ATOM 1224 N N . ALA A 1 156 ? 1.772 -4.367 -13.450 1.00 16.67 174 ALA A N 1
ATOM 1225 C CA . ALA A 1 156 ? 0.418 -3.786 -13.459 1.00 16.89 174 ALA A CA 1
ATOM 1226 C C . ALA A 1 156 ? -0.554 -4.757 -14.137 1.00 16.97 174 ALA A C 1
ATOM 1227 O O . ALA A 1 156 ? -1.664 -4.961 -13.634 1.00 17.22 174 ALA A O 1
ATOM 1229 N N . ALA A 1 157 ? -0.166 -5.355 -15.257 1.00 17.03 175 ALA A N 1
ATOM 1230 C CA . ALA A 1 157 ? -1.048 -6.291 -15.988 1.00 17.75 175 ALA A CA 1
ATOM 1231 C C . ALA A 1 157 ? -1.278 -7.556 -15.154 1.00 16.65 175 ALA A C 1
ATOM 1232 O O . ALA A 1 157 ? -2.393 -8.122 -15.159 1.00 17.19 175 ALA A O 1
ATOM 1234 N N . PHE A 1 158 ? -0.239 -8.032 -14.483 1.00 15.80 176 PHE A N 1
ATOM 1235 C CA . PHE A 1 158 ? -0.335 -9.197 -13.576 1.00 15.42 176 PHE A CA 1
ATOM 1236 C C . PHE A 1 158 ? -1.351 -8.884 -12.469 1.00 14.87 176 PHE A C 1
ATOM 1237 O O . PHE A 1 158 ? -2.308 -9.672 -12.222 1.00 15.06 176 PHE A O 1
ATOM 1245 N N . GLY A 1 159 ? -1.176 -7.733 -11.824 1.00 15.35 177 GLY A N 1
ATOM 1246 C CA . GLY A 1 159 ? -2.052 -7.323 -10.709 1.00 15.44 177 GLY A CA 1
ATOM 1247 C C . GLY A 1 159 ? -3.489 -7.155 -11.153 1.00 15.28 177 GLY A C 1
ATOM 1248 O O . GLY A 1 159 ? -4.412 -7.594 -10.437 1.00 15.64 177 GLY A O 1
ATOM 1249 N N . ALA A 1 160 ? -3.702 -6.539 -12.309 1.00 16.05 178 ALA A N 1
ATOM 1250 C CA . ALA A 1 160 ? -5.064 -6.320 -12.839 1.00 16.02 178 ALA A CA 1
ATOM 1251 C C . ALA A 1 160 ? -5.742 -7.661 -13.132 1.00 16.47 178 ALA A C 1
ATOM 1252 O O . ALA A 1 160 ? -6.954 -7.785 -12.875 1.00 16.34 178 ALA A O 1
ATOM 1254 N N . GLN A 1 161 ? -5.023 -8.628 -13.681 1.00 15.96 179 GLN A N 1
ATOM 1255 C CA . GLN A 1 161 ? -5.634 -9.943 -13.975 1.00 15.95 179 GLN A CA 1
ATOM 1256 C C . GLN A 1 161 ? -5.982 -10.637 -12.658 1.00 15.63 179 GLN A C 1
ATOM 1257 O O . GLN A 1 161 ? -7.088 -11.219 -12.557 1.00 15.63 179 GLN A O 1
ATOM 1263 N N . LEU A 1 162 ? -5.072 -10.632 -11.684 1.00 15.25 180 LEU A N 1
ATOM 1264 C CA . LEU A 1 162 ? -5.361 -11.306 -10.401 1.00 14.89 180 LEU A CA 1
ATOM 1265 C C . LEU A 1 162 ? -6.548 -10.607 -9.727 1.00 14.95 180 LEU A C 1
ATOM 1266 O O . LEU A 1 162 ? -7.424 -11.302 -9.163 1.00 15.28 180 LEU A O 1
ATOM 1271 N N . LYS A 1 163 ? -6.625 -9.291 -9.795 1.00 14.92 181 LYS A N 1
ATOM 1272 C CA . LYS A 1 163 ? -7.736 -8.529 -9.192 1.00 15.63 181 LYS A CA 1
ATOM 1273 C C . LYS A 1 163 ? -9.048 -8.862 -9.912 1.00 15.19 181 LYS A C 1
ATOM 1274 O O . LYS A 1 163 ? -10.119 -8.897 -9.277 1.00 15.67 181 LYS A O 1
ATOM 1280 N N . SER A 1 164 ? -9.001 -9.077 -11.216 1.00 15.25 182 SER A N 1
ATOM 1281 C CA A SER A 1 164 ? -10.194 -9.499 -11.996 0.50 14.96 182 SER A CA 1
ATOM 1282 C CA B SER A 1 164 ? -10.239 -9.445 -11.946 0.50 15.65 182 SER A CA 1
ATOM 1283 C C . SER A 1 164 ? -10.744 -10.803 -11.432 1.00 14.69 182 SER A C 1
ATOM 1284 O O . SER A 1 164 ? -11.970 -10.957 -11.304 1.00 15.70 182 SER A O 1
ATOM 1289 N N A ARG A 1 165 ? -9.858 -11.743 -11.135 0.50 14.56 183 ARG A N 1
ATOM 1290 N N B ARG A 1 165 ? -9.850 -11.742 -11.132 0.50 14.68 183 ARG A N 1
ATOM 1291 C CA A ARG A 1 165 ? -10.265 -13.066 -10.618 0.50 14.82 183 ARG A CA 1
ATOM 1292 C CA B ARG A 1 165 ? -10.257 -13.073 -10.618 0.50 15.05 183 ARG A CA 1
ATOM 1293 C C A ARG A 1 165 ? -10.840 -12.918 -9.209 0.50 14.61 183 ARG A C 1
ATOM 1294 C C B ARG A 1 165 ? -10.837 -12.923 -9.210 0.50 14.70 183 ARG A C 1
ATOM 1295 O O A ARG A 1 165 ? -11.882 -13.537 -8.925 0.50 15.06 183 ARG A O 1
ATOM 1296 O O B ARG A 1 165 ? -11.872 -13.555 -8.928 0.50 15.10 183 ARG A O 1
ATOM 1311 N N . THR A 1 166 ? -10.208 -12.130 -8.342 1.00 14.60 184 THR A N 1
ATOM 1312 C CA . THR A 1 166 ? -10.726 -11.965 -6.959 1.00 15.06 184 THR A CA 1
ATOM 1313 C C . THR A 1 166 ? -12.047 -11.198 -7.010 1.00 15.34 184 THR A C 1
ATOM 1314 O O . THR A 1 166 ? -12.963 -11.544 -6.244 1.00 16.38 184 THR A O 1
ATOM 1318 N N . ASN A 1 167 ? -12.179 -10.209 -7.881 1.00 14.88 185 ASN A N 1
ATOM 1319 C CA . ASN A 1 167 ? -13.431 -9.428 -7.967 1.00 15.82 185 ASN A CA 1
ATOM 1320 C C . ASN A 1 167 ? -14.590 -10.310 -8.442 1.00 14.83 185 ASN A C 1
ATOM 1321 O O . ASN A 1 167 ? -15.742 -10.016 -8.100 1.00 16.83 185 ASN A O 1
ATOM 1326 N N . ALA A 1 168 ? -14.309 -11.328 -9.240 1.00 13.89 186 ALA A N 1
ATOM 1327 C CA . ALA A 1 168 ? -15.343 -12.224 -9.791 1.00 13.89 186 ALA A CA 1
ATOM 1328 C C . ALA A 1 168 ? -15.706 -13.330 -8.803 1.00 14.37 186 ALA A C 1
ATOM 1329 O O . ALA A 1 168 ? -16.704 -14.034 -9.053 1.00 15.90 186 ALA A O 1
ATOM 1331 N N . ALA A 1 169 ? -14.958 -13.513 -7.727 1.00 13.95 187 ALA A N 1
ATOM 1332 C CA . ALA A 1 169 ? -15.075 -14.705 -6.876 1.00 13.74 187 ALA A CA 1
ATOM 1333 C C . ALA A 1 169 ? -16.241 -14.604 -5.896 1.00 13.15 187 ALA A C 1
ATOM 1334 O O . ALA A 1 169 ? -16.525 -13.527 -5.352 1.00 13.26 187 ALA A O 1
ATOM 1336 N N . GLY A 1 170 ? -16.850 -15.755 -5.646 1.00 13.80 188 GLY A N 1
ATOM 1337 C CA . GLY A 1 170 ? -17.774 -15.918 -4.522 1.00 14.12 188 GLY A CA 1
ATOM 1338 C C . GLY A 1 170 ? -17.054 -16.352 -3.265 1.00 13.93 188 GLY A C 1
ATOM 1339 O O . GLY A 1 170 ? -15.801 -16.212 -3.145 1.00 14.58 188 GLY A O 1
ATOM 1340 N N . GLY A 1 171 ? -17.823 -16.827 -2.303 1.00 14.73 189 GLY A N 1
ATOM 1341 C CA . GLY A 1 171 ? -17.303 -17.460 -1.082 1.00 15.67 189 GLY A CA 1
ATOM 1342 C C . GLY A 1 171 ? -16.986 -16.445 -0.006 1.00 15.84 189 GLY A C 1
ATOM 1343 O O . GLY A 1 171 ? -17.636 -16.462 1.060 1.00 18.16 189 GLY A O 1
ATOM 1344 N N . LYS A 1 172 ? -15.980 -15.603 -0.231 1.00 15.18 190 LYS A N 1
ATOM 1345 C CA . LYS A 1 172 ? -15.455 -14.687 0.807 1.00 15.01 190 LYS A CA 1
ATOM 1346 C C . LYS A 1 172 ? -14.820 -13.481 0.134 1.00 14.89 190 LYS A C 1
ATOM 1347 O O . LYS A 1 172 ? -14.563 -13.491 -1.076 1.00 14.53 190 LYS A O 1
ATOM 1353 N N . LYS A 1 173 ? -14.522 -12.472 0.924 1.00 16.15 191 LYS A N 1
ATOM 1354 C CA . LYS A 1 173 ? -13.763 -11.312 0.441 1.00 17.20 191 LYS A CA 1
ATOM 1355 C C . LYS A 1 173 ? -12.290 -11.690 0.273 1.00 16.34 191 LYS A C 1
ATOM 1356 O O . LYS A 1 173 ? -11.699 -12.337 1.158 1.00 17.54 191 LYS A O 1
ATOM 1362 N N . TYR A 1 174 ? -11.706 -11.265 -0.833 1.00 15.24 192 TYR A N 1
ATOM 1363 C CA . TYR A 1 174 ? -10.249 -11.370 -1.065 1.00 15.17 192 TYR A CA 1
ATOM 1364 C C . TYR A 1 174 ? -9.665 -9.972 -0.987 1.00 15.85 192 TYR A C 1
ATOM 1365 O O . TYR A 1 174 ? -10.231 -9.033 -1.579 1.00 20.61 192 TYR A O 1
ATOM 1374 N N . TYR A 1 175 ? -8.548 -9.823 -0.294 1.00 13.12 193 TYR A N 1
ATOM 1375 C CA . TYR A 1 175 ? -7.900 -8.512 -0.097 1.00 13.60 193 TYR A CA 1
ATOM 1376 C C . TYR A 1 175 ? -6.627 -8.390 -0.915 1.00 13.33 193 TYR A C 1
ATOM 1377 O O . TYR A 1 175 ? -5.948 -9.393 -1.181 1.00 14.63 193 TYR A O 1
ATOM 1386 N N . PHE A 1 176 ? -6.310 -7.153 -1.267 1.00 13.25 194 PHE A N 1
ATOM 1387 C CA . PHE A 1 176 ? -5.066 -6.799 -1.976 1.00 12.88 194 PHE A CA 1
ATOM 1388 C C . PHE A 1 176 ? -4.327 -5.774 -1.136 1.00 12.54 194 PHE A C 1
ATOM 1389 O O . PHE A 1 176 ? -4.895 -4.735 -0.776 1.00 12.60 194 PHE A O 1
ATOM 1397 N N . SER A 1 177 ? -3.065 -6.047 -0.841 1.00 12.15 195 SER A N 1
ATOM 1398 C CA . SER A 1 177 ? -2.174 -5.034 -0.237 1.00 12.21 195 SER A CA 1
ATOM 1399 C C . SER A 1 177 ? -0.915 -4.915 -1.085 1.00 11.72 195 SER A C 1
ATOM 1400 O O . SER A 1 177 ? -0.579 -5.845 -1.834 1.00 12.25 195 SER A O 1
ATOM 1403 N N . ALA A 1 178 ? -0.212 -3.808 -0.921 1.00 12.68 196 ALA A N 1
ATOM 1404 C CA . ALA A 1 178 ? 1.116 -3.638 -1.540 1.00 12.81 196 ALA A CA 1
ATOM 1405 C C . ALA A 1 178 ? 2.055 -3.095 -0.477 1.00 12.36 196 ALA A C 1
ATOM 1406 O O . ALA A 1 178 ? 1.589 -2.383 0.431 1.00 12.62 196 ALA A O 1
ATOM 1408 N N . ALA A 1 179 ? 3.338 -3.383 -0.628 1.00 12.26 197 ALA A N 1
ATOM 1409 C CA . ALA A 1 179 ? 4.352 -3.024 0.378 1.00 12.71 197 ALA A CA 1
ATOM 1410 C C . ALA A 1 179 ? 5.471 -2.230 -0.281 1.00 12.69 197 ALA A C 1
ATOM 1411 O O . ALA A 1 179 ? 6.619 -2.659 -0.297 1.00 13.41 197 ALA A O 1
ATOM 1413 N N . PRO A 1 180 ? 5.181 -1.031 -0.814 1.00 13.09 198 PRO A N 1
ATOM 1414 C CA . PRO A 1 180 ? 6.244 -0.188 -1.345 1.00 13.46 198 PRO A CA 1
ATOM 1415 C C . PRO A 1 180 ? 7.196 0.210 -0.219 1.00 13.30 198 PRO A C 1
ATOM 1416 O O . PRO A 1 180 ? 6.799 0.288 0.952 1.00 13.80 198 PRO A O 1
ATOM 1420 N N . GLN A 1 181 ? 8.417 0.561 -0.590 1.00 14.16 199 GLN A N 1
ATOM 1421 C CA . GLN A 1 181 ? 9.291 1.310 0.331 1.00 14.74 199 GLN A CA 1
ATOM 1422 C C . GLN A 1 181 ? 8.821 2.759 0.387 1.00 14.48 199 GLN A C 1
ATOM 1423 O O . GLN A 1 181 ? 8.087 3.219 -0.489 1.00 14.80 199 GLN A O 1
ATOM 1429 N N . CYS A 1 182 ? 9.240 3.478 1.418 1.00 14.65 200 CYS A N 1
ATOM 1430 C CA . CYS A 1 182 ? 8.669 4.817 1.668 1.00 15.10 200 CYS A CA 1
ATOM 1431 C C . CYS A 1 182 ? 9.178 5.849 0.654 1.00 14.49 200 CYS A C 1
ATOM 1432 O O . CYS A 1 182 ? 8.526 6.865 0.495 1.00 15.09 200 CYS A O 1
ATOM 1435 N N . PHE A 1 183 ? 10.306 5.597 -0.003 1.00 15.63 201 PHE A N 1
ATOM 1436 C CA . PHE A 1 183 ? 10.820 6.552 -1.005 1.00 17.05 201 PHE A CA 1
ATOM 1437 C C . PHE A 1 183 ? 9.734 6.721 -2.061 1.00 17.23 201 PHE A C 1
ATOM 1438 O O . PHE A 1 183 ? 9.217 5.711 -2.571 1.00 18.09 201 PHE A O 1
ATOM 1446 N N . PHE A 1 184 ? 9.374 7.965 -2.351 1.00 17.81 202 PHE A N 1
ATOM 1447 C CA . PHE A 1 184 ? 8.226 8.286 -3.219 1.00 18.90 202 PHE A CA 1
ATOM 1448 C C . PHE A 1 184 ? 8.721 8.994 -4.474 1.00 20.93 202 PHE A C 1
ATOM 1449 O O . PHE A 1 184 ? 9.430 9.995 -4.364 1.00 22.01 202 PHE A O 1
ATOM 1457 N N . PRO A 1 185 ? 8.352 8.540 -5.693 1.00 20.52 203 PRO A N 1
ATOM 1458 C CA . PRO A 1 185 ? 7.509 7.363 -5.901 1.00 21.02 203 PRO A CA 1
ATOM 1459 C C . PRO A 1 185 ? 8.298 6.052 -5.807 1.00 19.48 203 PRO A C 1
ATOM 1460 O O . PRO A 1 185 ? 9.511 6.062 -5.903 1.00 20.46 203 PRO A O 1
ATOM 1464 N N . ASP A 1 186 ? 7.598 4.936 -5.613 1.00 18.88 204 ASP A N 1
ATOM 1465 C CA . ASP A 1 186 ? 8.257 3.614 -5.481 1.00 18.57 204 ASP A CA 1
ATOM 1466 C C . ASP A 1 186 ? 8.536 3.058 -6.883 1.00 18.17 204 ASP A C 1
ATOM 1467 O O . ASP A 1 186 ? 7.591 2.904 -7.667 1.00 19.22 204 ASP A O 1
ATOM 1472 N N . ALA A 1 187 ? 9.788 2.704 -7.162 1.00 19.00 205 ALA A N 1
ATOM 1473 C CA . ALA A 1 187 ? 10.219 2.249 -8.505 1.00 19.81 205 ALA A CA 1
ATOM 1474 C C . ALA A 1 187 ? 9.586 0.896 -8.837 1.00 20.38 205 ALA A C 1
ATOM 1475 O O . ALA A 1 187 ? 9.213 0.684 -10.008 1.00 23.15 205 ALA A O 1
ATOM 1477 N N . ALA A 1 188 ? 9.508 -0.008 -7.867 1.00 18.94 206 ALA A N 1
ATOM 1478 C CA . ALA A 1 188 ? 9.145 -1.419 -8.109 1.00 19.26 206 ALA A CA 1
ATOM 1479 C C . ALA A 1 188 ? 7.634 -1.566 -8.277 1.00 18.80 206 ALA A C 1
ATOM 1480 O O . ALA A 1 188 ? 7.223 -2.209 -9.265 1.00 19.98 206 ALA A O 1
ATOM 1482 N N . VAL A 1 189 ? 6.833 -1.037 -7.349 1.00 17.69 207 VAL A N 1
ATOM 1483 C CA . VAL A 1 189 ? 5.358 -1.266 -7.364 1.00 17.27 207 VAL A CA 1
ATOM 1484 C C . VAL A 1 189 ? 4.608 0.006 -7.760 1.00 18.17 207 VAL A C 1
ATOM 1485 O O . VAL A 1 189 ? 3.371 -0.041 -7.793 1.00 17.56 207 VAL A O 1
ATOM 1489 N N . GLY A 1 190 ? 5.299 1.101 -8.094 1.00 18.49 208 GLY A N 1
ATOM 1490 C CA . GLY A 1 190 ? 4.630 2.363 -8.466 1.00 18.83 208 GLY A CA 1
ATOM 1491 C C . GLY A 1 190 ? 3.613 2.189 -9.583 1.00 18.24 208 GLY A C 1
ATOM 1492 O O . GLY A 1 190 ? 2.478 2.652 -9.441 1.00 18.58 208 GLY A O 1
ATOM 1493 N N . ALA A 1 191 ? 3.984 1.536 -10.675 1.00 18.53 209 ALA A N 1
ATOM 1494 C CA . ALA A 1 191 ? 3.059 1.363 -11.817 1.00 18.95 209 ALA A CA 1
ATOM 1495 C C . ALA A 1 191 ? 1.873 0.504 -11.371 1.00 17.90 209 ALA A C 1
ATOM 1496 O O . ALA A 1 191 ? 0.726 0.868 -11.666 1.00 18.96 209 ALA A O 1
ATOM 1498 N N . LEU A 1 192 ? 2.141 -0.554 -10.608 1.00 17.06 210 LEU A N 1
ATOM 1499 C CA . LEU A 1 192 ? 1.054 -1.415 -10.094 1.00 16.52 210 LEU A CA 1
ATOM 1500 C C . LEU A 1 192 ? 0.073 -0.567 -9.285 1.00 15.84 210 LEU A C 1
ATOM 1501 O O . LEU A 1 192 ? -1.135 -0.646 -9.539 1.00 16.37 210 LEU A O 1
ATOM 1506 N N . ILE A 1 193 ? 0.549 0.199 -8.307 1.00 15.79 211 ILE A N 1
ATOM 1507 C CA . ILE A 1 193 ? -0.401 0.831 -7.348 1.00 16.38 211 ILE A CA 1
ATOM 1508 C C . ILE A 1 193 ? -1.038 2.074 -7.982 1.00 16.17 211 ILE A C 1
ATOM 1509 O O . ILE A 1 193 ? -2.044 2.546 -7.469 1.00 16.86 211 ILE A O 1
ATOM 1514 N N . ASN A 1 194 ? -0.505 2.564 -9.105 1.00 17.53 212 ASN A N 1
ATOM 1515 C CA . ASN A 1 194 ? -1.162 3.659 -9.861 1.00 18.58 212 ASN A CA 1
ATOM 1516 C C . ASN A 1 194 ? -2.200 3.080 -10.824 1.00 19.04 212 ASN A C 1
ATOM 1517 O O . ASN A 1 194 ? -3.009 3.871 -11.331 1.00 21.05 212 ASN A O 1
ATOM 1522 N N . ALA A 1 195 ? -2.235 1.767 -11.039 1.00 18.69 213 ALA A N 1
ATOM 1523 C CA . ALA A 1 195 ? -3.165 1.133 -12.006 1.00 19.42 213 ALA A CA 1
ATOM 1524 C C . ALA A 1 195 ? -4.242 0.287 -11.322 1.00 19.48 213 ALA A C 1
ATOM 1525 O O . ALA A 1 195 ? -5.356 0.205 -11.871 1.00 20.82 213 ALA A O 1
ATOM 1527 N N . VAL A 1 196 ? -3.904 -0.400 -10.234 1.00 17.48 214 VAL A N 1
ATOM 1528 C CA . VAL A 1 196 ? -4.767 -1.465 -9.658 1.00 18.03 214 VAL A CA 1
ATOM 1529 C C . VAL A 1 196 ? -5.194 -1.042 -8.263 1.00 17.02 214 VAL A C 1
ATOM 1530 O O . VAL A 1 196 ? -4.342 -0.762 -7.423 1.00 17.76 214 VAL A O 1
ATOM 1534 N N . PRO A 1 197 ? -6.508 -0.999 -7.969 1.00 17.09 215 PRO A N 1
ATOM 1535 C CA . PRO A 1 197 ? -6.973 -0.684 -6.627 1.00 16.98 215 PRO A CA 1
ATOM 1536 C C . PRO A 1 197 ? -6.416 -1.665 -5.583 1.00 16.71 215 PRO A C 1
ATOM 1537 O O . PRO A 1 197 ? -6.357 -2.866 -5.840 1.00 17.16 215 PRO A O 1
ATOM 1541 N N . MET A 1 198 ? -5.997 -1.114 -4.445 1.00 15.63 216 MET A N 1
ATOM 1542 C CA . MET A 1 198 ? -5.566 -1.898 -3.267 1.00 14.71 216 MET A CA 1
ATOM 1543 C C . MET A 1 198 ? -6.566 -1.652 -2.142 1.00 14.76 216 MET A C 1
ATOM 1544 O O . MET A 1 198 ? -7.172 -0.562 -2.076 1.00 15.20 216 MET A O 1
ATOM 1549 N N . ASP A 1 199 ? -6.693 -2.609 -1.229 1.00 13.77 217 ASP A N 1
ATOM 1550 C CA A ASP A 1 199 ? -7.472 -2.399 0.016 0.50 13.88 217 ASP A CA 1
ATOM 1551 C CA B ASP A 1 199 ? -7.447 -2.401 0.037 0.50 14.08 217 ASP A CA 1
ATOM 1552 C C . ASP A 1 199 ? -6.615 -1.574 1.008 1.00 13.46 217 ASP A C 1
ATOM 1553 O O . ASP A 1 199 ? -7.151 -0.648 1.667 1.00 14.32 217 ASP A O 1
ATOM 1562 N N . TRP A 1 200 ? -5.333 -1.881 1.106 1.00 13.12 218 TRP A N 1
ATOM 1563 C CA . TRP A 1 200 ? -4.422 -1.049 1.913 1.00 12.97 218 TRP A CA 1
ATOM 1564 C C . TRP A 1 200 ? -3.025 -1.140 1.338 1.00 12.34 218 TRP A C 1
ATOM 1565 O O . TRP A 1 200 ? -2.707 -2.077 0.585 1.00 13.37 218 TRP A O 1
ATOM 1576 N N . ILE A 1 201 ? -2.226 -0.155 1.684 1.00 12.38 219 ILE A N 1
ATOM 1577 C CA . ILE A 1 201 ? -0.803 -0.128 1.297 1.00 13.12 219 ILE A CA 1
ATOM 1578 C C . ILE A 1 201 ? -0.011 -0.080 2.605 1.00 12.76 219 ILE A C 1
ATOM 1579 O O . ILE A 1 201 ? -0.264 0.817 3.448 1.00 13.95 219 ILE A O 1
ATOM 1584 N N . GLN A 1 202 ? 0.844 -1.073 2.827 1.00 12.09 220 GLN A N 1
ATOM 1585 C CA . GLN A 1 202 ? 1.658 -1.180 4.055 1.00 11.62 220 GLN A CA 1
ATOM 1586 C C . GLN A 1 202 ? 3.066 -0.731 3.702 1.00 11.43 220 GLN A C 1
ATOM 1587 O O . GLN A 1 202 ? 3.845 -1.479 3.100 1.00 12.89 220 GLN A O 1
ATOM 1593 N N . ILE A 1 203 ? 3.334 0.533 3.979 1.00 11.57 221 ILE A N 1
ATOM 1594 C CA . ILE A 1 203 ? 4.571 1.196 3.499 1.00 12.33 221 ILE A CA 1
ATOM 1595 C C . ILE A 1 203 ? 5.733 0.791 4.401 1.00 11.93 221 ILE A C 1
ATOM 1596 O O . ILE A 1 203 ? 5.611 0.872 5.628 1.00 12.55 221 ILE A O 1
ATOM 1601 N N . GLN A 1 204 ? 6.865 0.448 3.802 1.00 12.31 222 GLN A N 1
ATOM 1602 C CA . GLN A 1 204 ? 8.075 0.123 4.584 1.00 12.65 222 GLN A CA 1
ATOM 1603 C C . GLN A 1 204 ? 8.762 1.430 4.953 1.00 12.77 222 GLN A C 1
ATOM 1604 O O . GLN A 1 204 ? 9.543 1.972 4.135 1.00 13.28 222 GLN A O 1
ATOM 1610 N N . PHE A 1 205 ? 8.453 1.957 6.130 1.00 11.89 223 PHE A N 1
ATOM 1611 C CA . PHE A 1 205 ? 9.063 3.213 6.623 1.00 12.41 223 PHE A CA 1
ATOM 1612 C C . PHE A 1 205 ? 10.367 2.881 7.339 1.00 12.52 223 PHE A C 1
ATOM 1613 O O . PHE A 1 205 ? 10.534 3.163 8.533 1.00 13.33 223 PHE A O 1
ATOM 1621 N N . TYR A 1 206 ? 11.290 2.266 6.609 1.00 12.93 224 TYR A N 1
ATOM 1622 C CA . TYR A 1 206 ? 12.613 1.832 7.116 1.00 13.76 224 TYR A CA 1
ATOM 1623 C C . TYR A 1 206 ? 13.503 1.535 5.911 1.00 14.03 224 TYR A C 1
ATOM 1624 O O . TYR A 1 206 ? 13.014 1.591 4.770 1.00 14.61 224 TYR A O 1
ATOM 1633 N N . ASN A 1 207 ? 14.801 1.378 6.181 1.00 14.69 225 ASN A N 1
ATOM 1634 C CA . ASN A 1 207 ? 15.848 1.187 5.140 1.00 15.35 225 ASN A CA 1
ATOM 1635 C C . ASN A 1 207 ? 15.921 2.405 4.208 1.00 16.40 225 ASN A C 1
ATOM 1636 O O . ASN A 1 207 ? 16.489 2.290 3.103 1.00 17.76 225 ASN A O 1
ATOM 1641 N N . ASN A 1 208 ? 15.439 3.566 4.627 1.00 16.26 226 ASN A N 1
ATOM 1642 C CA . ASN A 1 208 ? 15.359 4.762 3.759 1.00 17.52 226 ASN A CA 1
ATOM 1643 C C . ASN A 1 208 ? 15.282 6.007 4.627 1.00 17.79 226 ASN A C 1
ATOM 1644 O O . ASN A 1 208 ? 14.755 5.936 5.739 1.00 17.25 226 ASN A O 1
ATOM 1649 N N . PRO A 1 209 ? 15.754 7.192 4.164 1.00 18.28 227 PRO A N 1
ATOM 1650 C CA . PRO A 1 209 ? 15.721 8.395 4.994 1.00 18.51 227 PRO A CA 1
ATOM 1651 C C . PRO A 1 209 ? 14.308 8.875 5.349 1.00 17.39 227 PRO A C 1
ATOM 1652 O O . PRO A 1 209 ? 14.180 9.626 6.307 1.00 18.17 227 PRO A O 1
ATOM 1656 N N . CYS A 1 210 ? 13.298 8.455 4.590 1.00 16.03 228 CYS A N 1
ATOM 1657 C CA . CYS A 1 210 ? 11.875 8.805 4.828 1.00 16.86 228 CYS A CA 1
ATOM 1658 C C . CYS A 1 210 ? 11.237 7.916 5.892 1.00 14.91 228 CYS A C 1
ATOM 1659 O O . CYS A 1 210 ? 10.029 8.058 6.115 1.00 15.42 228 CYS A O 1
ATOM 1662 N N . GLY A 1 211 ? 11.992 7.027 6.507 1.00 14.34 229 GLY A N 1
ATOM 1663 C CA . GLY A 1 211 ? 11.409 6.065 7.456 1.00 13.64 229 GLY A CA 1
ATOM 1664 C C . GLY A 1 211 ? 11.023 6.690 8.786 1.00 13.87 229 GLY A C 1
ATOM 1665 O O . GLY A 1 211 ? 11.286 7.894 9.050 1.00 14.36 229 GLY A O 1
ATOM 1666 N N . VAL A 1 212 ? 10.455 5.880 9.661 1.00 13.16 230 VAL A N 1
ATOM 1667 C CA . VAL A 1 212 ? 10.067 6.343 11.023 1.00 13.24 230 VAL A CA 1
ATOM 1668 C C . VAL A 1 212 ? 11.288 6.827 11.806 1.00 13.52 230 VAL A C 1
ATOM 1669 O O . VAL A 1 212 ? 11.114 7.688 12.680 1.00 13.74 230 VAL A O 1
ATOM 1673 N N . SER A 1 213 ? 12.487 6.348 11.507 1.00 13.81 231 SER A N 1
ATOM 1674 C CA . SER A 1 213 ? 13.703 6.848 12.198 1.00 14.83 231 SER A CA 1
ATOM 1675 C C . SER A 1 213 ? 13.959 8.326 11.877 1.00 14.72 231 SER A C 1
ATOM 1676 O O . SER A 1 213 ? 14.664 8.968 12.683 1.00 16.42 231 SER A O 1
ATOM 1679 N N . GLY A 1 214 ? 13.444 8.826 10.762 1.00 14.25 232 GLY A N 1
ATOM 1680 C CA . GLY A 1 214 ? 13.597 10.235 10.354 1.00 14.99 232 GLY A CA 1
ATOM 1681 C C . GLY A 1 214 ? 12.516 11.149 10.905 1.00 14.18 232 GLY A C 1
ATOM 1682 O O . GLY A 1 214 ? 12.609 12.385 10.707 1.00 15.25 232 GLY A O 1
ATOM 1683 N N . PHE A 1 215 ? 11.492 10.597 11.547 1.00 14.17 233 PHE A N 1
ATOM 1684 C CA . PHE A 1 215 ? 10.436 11.408 12.186 1.00 13.35 233 PHE A CA 1
ATOM 1685 C C . PHE A 1 215 ? 11.050 12.262 13.301 1.00 13.32 233 PHE A C 1
ATOM 1686 O O . PHE A 1 215 ? 11.882 11.797 14.069 1.00 13.89 233 PHE A O 1
ATOM 1694 N N . THR A 1 216 ? 10.568 13.498 13.389 1.00 13.81 234 THR A N 1
ATOM 1695 C CA . THR A 1 216 ? 11.007 14.484 14.402 1.00 14.50 234 THR A CA 1
ATOM 1696 C C . THR A 1 216 ? 9.912 14.649 15.444 1.00 13.78 234 THR A C 1
ATOM 1697 O O . THR A 1 216 ? 8.911 15.301 15.166 1.00 13.75 234 THR A O 1
ATOM 1701 N N . PRO A 1 217 ? 10.033 14.044 16.640 1.00 14.12 235 PRO A N 1
ATOM 1702 C CA . PRO A 1 217 ? 8.977 14.205 17.635 1.00 13.97 235 PRO A CA 1
ATOM 1703 C C . PRO A 1 217 ? 8.828 15.656 18.087 1.00 13.63 235 PRO A C 1
ATOM 1704 O O . PRO A 1 217 ? 9.797 16.409 18.113 1.00 14.54 235 PRO A O 1
ATOM 1708 N N . GLY A 1 218 ? 7.613 15.995 18.494 1.00 12.74 236 GLY A N 1
ATOM 1709 C CA . GLY A 1 218 ? 7.366 17.310 19.099 1.00 12.69 236 GLY A CA 1
ATOM 1710 C C . GLY A 1 218 ? 6.871 18.344 18.128 1.00 12.89 236 GLY A C 1
ATOM 1711 O O . GLY A 1 218 ? 6.572 19.472 18.557 1.00 14.09 236 GLY A O 1
ATOM 1712 N N . THR A 1 219 ? 6.777 18.000 16.857 1.00 13.05 237 THR A N 1
ATOM 1713 C CA . THR A 1 219 ? 6.333 18.942 15.820 1.00 13.89 237 THR A CA 1
ATOM 1714 C C . THR A 1 219 ? 5.569 18.147 14.769 1.00 14.21 237 THR A C 1
ATOM 1715 O O . THR A 1 219 ? 5.800 16.925 14.607 1.00 14.85 237 THR A O 1
ATOM 1719 N N . SER A 1 220 ? 4.699 18.816 14.048 1.00 14.92 238 SER A N 1
ATOM 1720 C CA . SER A 1 220 ? 3.965 18.173 12.940 1.00 16.81 238 SER A CA 1
ATOM 1721 C C . SER A 1 220 ? 4.523 18.669 11.602 1.00 17.91 238 SER A C 1
ATOM 1722 O O . SER A 1 220 ? 3.952 18.282 10.571 1.00 20.42 238 SER A O 1
ATOM 1725 N N . THR A 1 221 ? 5.624 19.411 11.615 1.00 17.78 239 THR A N 1
ATOM 1726 C CA . THR A 1 221 ? 6.411 19.741 10.401 1.00 19.27 239 THR A CA 1
ATOM 1727 C C . THR A 1 221 ? 7.497 18.681 10.241 1.00 18.02 239 THR A C 1
ATOM 1728 O O . THR A 1 221 ? 8.416 18.635 11.040 1.00 19.37 239 THR A O 1
ATOM 1732 N N . GLN A 1 222 ? 7.363 17.849 9.218 1.00 17.60 240 GLN A N 1
ATOM 1733 C CA . GLN A 1 222 ? 8.208 16.651 9.037 1.00 17.33 240 GLN A CA 1
ATOM 1734 C C . GLN A 1 222 ? 8.935 16.770 7.707 1.00 19.20 240 GLN A C 1
ATOM 1735 O O . GLN A 1 222 ? 8.285 16.639 6.649 1.00 23.05 240 GLN A O 1
ATOM 1741 N N . ASN A 1 223 ? 10.239 16.946 7.786 1.00 19.32 241 ASN A N 1
ATOM 1742 C CA . ASN A 1 223 ? 11.077 17.144 6.582 1.00 21.57 241 ASN A CA 1
ATOM 1743 C C . ASN A 1 223 ? 11.521 15.812 5.977 1.00 20.19 241 ASN A C 1
ATOM 1744 O O . ASN A 1 223 ? 11.934 15.823 4.790 1.00 21.53 241 ASN A O 1
ATOM 1749 N N . ASN A 1 224 ? 11.505 14.721 6.745 1.00 18.23 242 ASN A N 1
ATOM 1750 C CA . ASN A 1 224 ? 12.030 13.410 6.281 1.00 18.02 242 ASN A CA 1
ATOM 1751 C C . ASN A 1 224 ? 10.899 12.386 6.181 1.00 16.09 242 ASN A C 1
ATOM 1752 O O . ASN A 1 224 ? 10.668 11.832 5.102 1.00 16.92 242 ASN A O 1
ATOM 1757 N N . TYR A 1 225 ? 10.198 12.147 7.282 1.00 14.95 243 TYR A N 1
ATOM 1758 C CA . TYR A 1 225 ? 9.106 11.151 7.335 1.00 14.66 243 TYR A CA 1
ATOM 1759 C C . TYR A 1 225 ? 7.965 11.627 6.460 1.00 14.61 243 TYR A C 1
ATOM 1760 O O . TYR A 1 225 ? 7.421 12.705 6.712 1.00 16.29 243 TYR A O 1
ATOM 1769 N N . ASN A 1 226 ? 7.606 10.831 5.457 1.00 14.43 244 ASN A N 1
ATOM 1770 C CA . ASN A 1 226 ? 6.784 11.349 4.343 1.00 14.76 244 ASN A CA 1
ATOM 1771 C C . ASN A 1 226 ? 5.406 10.691 4.271 1.00 14.68 244 ASN A C 1
ATOM 1772 O O . ASN A 1 226 ? 4.827 10.617 3.182 1.00 15.12 244 ASN A O 1
ATOM 1777 N N . TYR A 1 227 ? 4.826 10.334 5.410 1.00 14.17 245 TYR A N 1
ATOM 1778 C CA . TYR A 1 227 ? 3.434 9.837 5.446 1.00 14.36 245 TYR A CA 1
ATOM 1779 C C . TYR A 1 227 ? 2.517 10.796 4.673 1.00 14.07 245 TYR A C 1
ATOM 1780 O O . TYR A 1 227 ? 1.654 10.358 3.923 1.00 14.32 245 TYR A O 1
ATOM 1789 N N . GLN A 1 228 ? 2.662 12.103 4.892 1.00 15.63 246 GLN A N 1
ATOM 1790 C CA . GLN A 1 228 ? 1.755 13.096 4.263 1.00 16.81 246 GLN A CA 1
ATOM 1791 C C . GLN A 1 228 ? 1.781 12.956 2.736 1.00 16.22 246 GLN A C 1
ATOM 1792 O O . GLN A 1 228 ? 0.73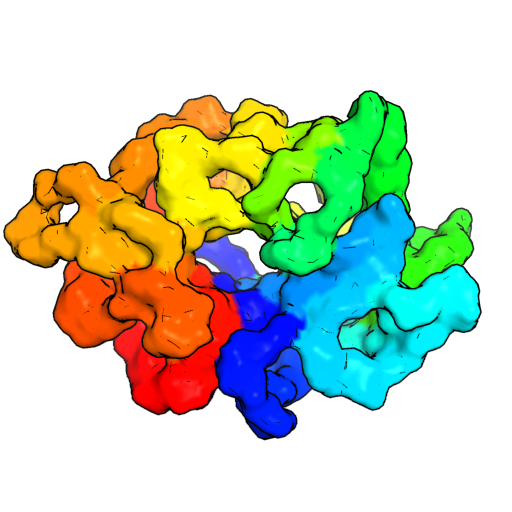3 13.059 2.107 1.00 16.94 246 GLN A O 1
ATOM 1798 N N . THR A 1 229 ? 2.954 12.744 2.165 1.00 15.64 247 THR A N 1
ATOM 1799 C CA . THR A 1 229 ? 3.086 12.567 0.696 1.00 17.42 247 THR A CA 1
ATOM 1800 C C . THR A 1 229 ? 2.268 11.349 0.251 1.00 16.49 247 THR A C 1
ATOM 1801 O O . THR A 1 229 ? 1.547 11.403 -0.765 1.00 16.94 247 THR A O 1
ATOM 1805 N N . TRP A 1 230 ? 2.391 10.257 1.001 1.00 15.44 248 TRP A N 1
ATOM 1806 C CA . TRP A 1 230 ? 1.643 9.021 0.702 1.00 15.01 248 TRP A CA 1
ATOM 1807 C C . TRP A 1 230 ? 0.141 9.240 0.867 1.00 14.88 248 TRP A C 1
ATOM 1808 O O . TRP A 1 230 ? -0.609 8.734 0.026 1.00 16.33 248 TRP A O 1
ATOM 1819 N N . GLU A 1 231 ? -0.302 9.955 1.893 1.00 15.46 249 GLU A N 1
ATOM 1820 C CA . GLU A 1 231 ? -1.757 10.189 2.030 1.00 16.69 249 GLU A CA 1
ATOM 1821 C C . GLU A 1 231 ? -2.262 10.997 0.828 1.00 16.76 249 GLU A C 1
ATOM 1822 O O . GLU A 1 231 ? -3.315 10.670 0.266 1.00 17.72 249 GLU A O 1
ATOM 1828 N N . ASN A 1 232 ? -1.532 12.036 0.446 1.00 17.19 250 ASN A N 1
ATOM 1829 C CA . ASN A 1 232 ? -1.978 12.908 -0.672 1.00 19.21 250 ASN A CA 1
ATOM 1830 C C . ASN A 1 232 ? -2.128 12.060 -1.928 1.00 19.57 250 ASN A C 1
ATOM 1831 O O . ASN A 1 232 ? -3.117 12.225 -2.659 1.00 21.38 250 ASN A O 1
ATOM 1836 N N . TRP A 1 233 ? -1.186 11.165 -2.153 1.00 19.49 251 TRP A N 1
ATOM 1837 C CA . TRP A 1 233 ? -1.226 10.270 -3.323 1.00 20.19 251 TRP A CA 1
ATOM 1838 C C . TRP A 1 233 ? -2.403 9.286 -3.201 1.00 19.71 251 TRP A C 1
ATOM 1839 O O . TRP A 1 233 ? -3.108 9.046 -4.205 1.00 20.17 251 TRP A O 1
ATOM 1850 N N . ALA A 1 234 ? -2.632 8.734 -2.009 1.00 18.16 252 ALA A N 1
ATOM 1851 C CA . ALA A 1 234 ? -3.666 7.701 -1.770 1.00 18.55 252 ALA A CA 1
ATOM 1852 C C . ALA A 1 234 ? -5.045 8.226 -2.169 1.00 18.78 252 ALA A C 1
ATOM 1853 O O . ALA A 1 234 ? -5.834 7.473 -2.733 1.00 18.86 252 ALA A O 1
ATOM 1855 N N . LYS A 1 235 ? -5.328 9.490 -1.875 1.00 19.80 253 LYS A N 1
ATOM 1856 C CA . LYS A 1 235 ? -6.688 10.049 -2.065 1.00 21.99 253 LYS A CA 1
ATOM 1857 C C . LYS A 1 235 ? -7.058 10.125 -3.551 1.00 21.47 253 LYS A C 1
ATOM 1858 O O . LYS A 1 235 ? -8.263 10.265 -3.825 1.00 22.83 253 LYS A O 1
ATOM 1864 N N . THR A 1 236 ? -6.107 10.060 -4.482 1.00 21.42 254 THR A N 1
ATOM 1865 C CA . THR A 1 236 ? -6.461 10.072 -5.927 1.00 22.80 254 THR A CA 1
ATOM 1866 C C . THR A 1 236 ? -6.017 8.770 -6.589 1.00 21.00 254 THR A C 1
ATOM 1867 O O . THR A 1 236 ? -5.997 8.713 -7.828 1.00 21.80 254 THR A O 1
ATOM 1871 N N . SER A 1 237 ? -5.692 7.754 -5.793 1.00 19.04 255 SER A N 1
ATOM 1872 C CA . SER A 1 237 ? -5.257 6.440 -6.317 1.00 18.65 255 SER A CA 1
ATOM 1873 C C . SER A 1 237 ? -6.463 5.661 -6.833 1.00 18.71 255 SER A C 1
ATOM 1874 O O . SER A 1 237 ? -7.608 6.075 -6.678 1.00 19.02 255 SER A O 1
ATOM 1877 N N . PRO A 1 238 ? -6.253 4.509 -7.500 1.00 18.71 256 PRO A N 1
ATOM 1878 C CA . PRO A 1 238 ? -7.372 3.779 -8.091 1.00 19.81 256 PRO A CA 1
ATOM 1879 C C . PRO A 1 238 ? -8.483 3.424 -7.092 1.00 20.02 256 PRO A C 1
ATOM 1880 O O . PRO A 1 238 ? -9.637 3.399 -7.494 1.00 22.27 256 PRO A O 1
ATOM 1884 N N . ASN A 1 239 ? -8.129 3.149 -5.833 1.00 19.13 257 ASN A N 1
ATOM 1885 C CA . ASN A 1 239 ? -9.105 3.098 -4.719 1.00 18.80 257 ASN A CA 1
ATOM 1886 C C . ASN A 1 239 ? -8.873 4.350 -3.895 1.00 19.06 257 ASN A C 1
ATOM 1887 O O . ASN A 1 239 ? -7.957 4.374 -3.071 1.00 18.19 257 ASN A O 1
ATOM 1892 N N . PRO A 1 240 ? -9.646 5.440 -4.100 1.00 19.79 258 PRO A N 1
ATOM 1893 C CA . PRO A 1 240 ? -9.385 6.686 -3.386 1.00 20.43 258 PRO A CA 1
ATOM 1894 C C . PRO A 1 240 ? -9.607 6.528 -1.881 1.00 19.61 258 PRO A C 1
ATOM 1895 O O . PRO A 1 240 ? -9.185 7.398 -1.146 1.00 20.79 258 PRO A O 1
ATOM 1899 N N . ASN A 1 241 ? -10.240 5.432 -1.461 1.00 19.10 259 ASN A N 1
ATOM 1900 C CA . ASN A 1 241 ? -10.478 5.168 -0.020 1.00 19.68 259 ASN A CA 1
ATOM 1901 C C . ASN A 1 241 ? -9.415 4.227 0.559 1.00 18.12 259 ASN A C 1
ATOM 1902 O O . ASN A 1 241 ? -9.595 3.784 1.712 1.00 18.63 259 ASN A O 1
ATOM 1907 N N . VAL A 1 242 ? -8.356 3.926 -0.178 1.00 15.67 260 VAL A N 1
ATOM 1908 C CA . VAL A 1 242 ? -7.313 2.978 0.300 1.00 14.98 260 VAL A CA 1
ATOM 1909 C C . VAL A 1 242 ? -6.766 3.436 1.651 1.00 14.63 260 VAL A C 1
ATOM 1910 O O . VAL A 1 242 ? -6.585 4.643 1.887 1.00 15.23 260 VAL A O 1
ATOM 1914 N N . LYS A 1 243 ? -6.496 2.472 2.523 1.00 13.82 261 LYS A N 1
ATOM 1915 C CA . LYS A 1 243 ? -5.884 2.759 3.834 1.00 13.57 261 LYS A CA 1
ATOM 1916 C C . LYS A 1 243 ? -4.374 2.566 3.774 1.00 13.30 261 LYS A C 1
ATOM 1917 O O . LYS A 1 243 ? -3.875 1.830 2.892 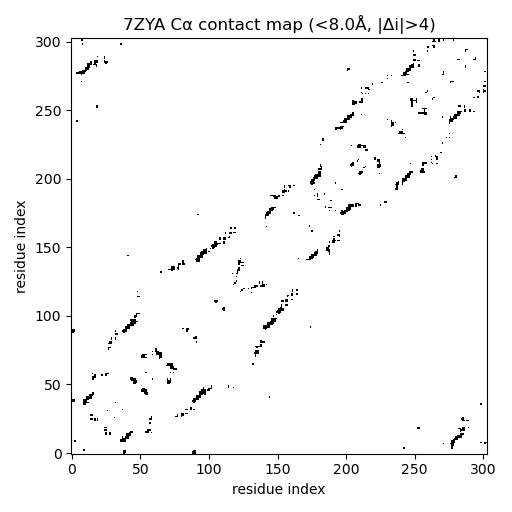1.00 13.22 261 LYS A O 1
ATOM 1923 N N . LEU A 1 244 ? -3.680 3.179 4.716 1.00 12.81 262 LEU A N 1
ATOM 1924 C CA . LEU A 1 244 ? -2.216 3.035 4.851 1.00 12.95 262 LEU A CA 1
ATOM 1925 C C . LEU A 1 244 ? -1.885 2.426 6.214 1.00 12.37 262 LEU A C 1
ATOM 1926 O O . LEU A 1 244 ? -2.480 2.795 7.237 1.00 13.07 262 LEU A O 1
ATOM 1931 N N . LEU A 1 245 ? -0.934 1.501 6.203 1.00 11.87 263 LEU A N 1
ATOM 1932 C CA . LEU A 1 245 ? -0.296 1.003 7.436 1.00 11.63 263 LEU A CA 1
ATOM 1933 C C . LEU A 1 245 ? 1.132 1.521 7.480 1.00 11.74 263 LEU A C 1
ATOM 1934 O O . LEU A 1 245 ? 1.831 1.531 6.433 1.00 12.49 263 LEU A O 1
ATOM 1939 N N . VAL A 1 246 ? 1.572 1.881 8.672 1.00 11.30 264 VAL A N 1
ATOM 1940 C CA . VAL A 1 246 ? 2.966 2.318 8.903 1.00 11.40 264 VAL A CA 1
ATOM 1941 C C . VAL A 1 246 ? 3.805 1.076 9.202 1.00 11.09 264 VAL A C 1
ATOM 1942 O O . VAL A 1 246 ? 3.680 0.489 10.295 1.00 11.32 264 VAL A O 1
ATOM 1946 N N . GLY A 1 247 ? 4.637 0.671 8.245 1.00 10.94 265 GLY A N 1
ATOM 1947 C CA . GLY A 1 247 ? 5.499 -0.507 8.394 1.00 11.36 265 GLY A CA 1
ATOM 1948 C C . GLY A 1 247 ? 6.809 -0.173 9.066 1.00 11.30 265 GLY A C 1
ATOM 1949 O O . GLY A 1 247 ? 7.501 0.804 8.667 1.00 12.00 265 GLY A O 1
ATOM 1950 N N . ILE A 1 248 ? 7.174 -0.969 10.061 1.00 11.23 266 ILE A N 1
ATOM 1951 C CA . ILE A 1 248 ? 8.388 -0.747 10.875 1.00 11.58 266 ILE A CA 1
ATOM 1952 C C . ILE A 1 248 ? 9.143 -2.058 11.037 1.00 11.23 266 ILE A C 1
ATOM 1953 O O . ILE A 1 248 ? 8.565 -3.156 10.991 1.00 11.57 266 ILE A O 1
ATOM 1958 N N . PRO A 1 249 ? 10.461 -1.984 11.335 1.00 11.47 267 PRO A N 1
ATOM 1959 C CA . PRO A 1 249 ? 11.208 -3.167 11.744 1.00 11.71 267 PRO A CA 1
ATOM 1960 C C . PRO A 1 249 ? 10.789 -3.607 13.149 1.00 11.52 267 PRO A C 1
ATOM 1961 O O . PRO A 1 249 ? 10.620 -2.749 14.029 1.00 12.53 267 PRO A O 1
ATOM 1965 N N . ALA A 1 250 ? 10.693 -4.911 13.381 1.00 11.42 268 ALA A N 1
ATOM 1966 C CA . ALA A 1 250 ? 10.251 -5.421 14.687 1.00 12.11 268 ALA A CA 1
ATOM 1967 C C . ALA A 1 250 ? 11.427 -5.650 15.639 1.00 12.69 268 ALA A C 1
ATOM 1968 O O . ALA A 1 250 ? 11.200 -6.020 16.790 1.00 14.42 268 ALA A O 1
ATOM 1970 N N . GLY A 1 251 ? 12.644 -5.425 15.174 1.00 13.10 269 GLY A N 1
ATOM 1971 C CA . GLY A 1 251 ? 13.844 -5.487 16.015 1.00 13.83 269 GLY A CA 1
ATOM 1972 C C . GLY A 1 251 ? 14.994 -4.805 15.289 1.00 13.97 269 GLY A C 1
ATOM 1973 O O . GLY A 1 251 ? 14.910 -4.525 14.103 1.00 13.73 269 GLY A O 1
ATOM 1974 N N . PRO A 1 252 ? 16.083 -4.458 16.011 1.00 15.38 270 PRO A N 1
ATOM 1975 C CA . PRO A 1 252 ? 17.212 -3.764 15.398 1.00 16.01 270 PRO A CA 1
ATOM 1976 C C . PRO A 1 252 ? 17.882 -4.573 14.278 1.00 15.97 270 PRO A C 1
ATOM 1977 O O . PRO A 1 252 ? 18.487 -3.976 13.394 1.00 18.14 270 PRO A O 1
ATOM 1981 N N . GLY A 1 253 ? 17.722 -5.896 14.312 1.00 15.52 271 GLY A N 1
ATOM 1982 C CA . GLY A 1 253 ? 18.274 -6.791 13.278 1.00 15.54 271 GLY A CA 1
ATOM 1983 C C . GLY A 1 253 ? 17.342 -6.952 12.088 1.00 15.62 271 GLY A C 1
ATOM 1984 O O . GLY A 1 253 ? 17.711 -7.668 11.130 1.00 16.67 271 GLY A O 1
ATOM 1985 N N . ALA A 1 254 ? 16.148 -6.360 12.105 1.00 14.68 272 ALA A N 1
ATOM 1986 C CA . ALA A 1 254 ? 15.122 -6.631 11.070 1.00 14.49 272 ALA A CA 1
ATOM 1987 C C . ALA A 1 254 ? 15.265 -5.677 9.896 1.00 14.85 272 ALA A C 1
ATOM 1988 O O . ALA A 1 254 ? 14.737 -5.961 8.831 1.00 17.77 272 ALA A O 1
ATOM 1990 N N . GLY A 1 255 ? 15.956 -4.564 10.073 1.00 15.54 273 GLY A N 1
ATOM 1991 C CA . GLY A 1 255 ? 16.130 -3.566 9.015 1.00 15.79 273 GLY A CA 1
ATOM 1992 C C . GLY A 1 255 ? 16.774 -2.341 9.598 1.00 15.16 273 GLY A C 1
ATOM 1993 O O . GLY A 1 255 ? 16.831 -2.241 10.833 1.00 16.61 273 GLY A O 1
ATOM 1994 N N . ARG A 1 256 ? 17.278 -1.461 8.756 1.00 15.03 274 ARG A N 1
ATOM 1995 C CA . ARG A 1 256 ? 17.842 -0.182 9.227 1.00 15.00 274 ARG A CA 1
ATOM 1996 C C . ARG A 1 256 ? 16.699 0.764 9.596 1.00 14.84 274 ARG A C 1
ATOM 1997 O O . ARG A 1 256 ? 15.688 0.824 8.869 1.00 16.26 274 ARG A O 1
ATOM 2005 N N . GLY A 1 257 ? 16.866 1.497 10.687 1.00 14.61 275 GLY A N 1
ATOM 2006 C CA . GLY A 1 257 ? 15.855 2.475 11.127 1.00 14.90 275 GLY A CA 1
ATOM 2007 C C . GLY A 1 257 ? 14.852 1.902 12.107 1.00 14.10 275 GLY A C 1
ATOM 2008 O O . GLY A 1 257 ? 13.731 2.433 12.191 1.00 14.29 275 GLY A O 1
ATOM 2009 N N . TYR A 1 258 ? 15.216 0.894 12.880 1.00 13.98 276 TYR A N 1
ATOM 2010 C CA . TYR A 1 258 ? 14.379 0.423 14.000 1.00 13.99 276 TYR A CA 1
ATOM 2011 C C . TYR A 1 258 ? 14.182 1.576 14.978 1.00 14.02 276 TYR A C 1
ATOM 2012 O O . TYR A 1 258 ? 15.178 2.295 15.313 1.00 15.29 276 TYR A O 1
ATOM 2021 N N . VAL A 1 259 ? 12.961 1.718 15.478 1.00 13.89 277 VAL A N 1
ATOM 2022 C CA . VAL A 1 259 ? 12.656 2.711 16.537 1.00 14.18 277 VAL A CA 1
ATOM 2023 C C . VAL A 1 259 ? 11.898 2.028 17.669 1.00 14.25 277 VAL A C 1
ATOM 2024 O O . VAL A 1 259 ? 11.198 0.998 17.468 1.00 14.15 277 VAL A O 1
ATOM 2028 N N . SER A 1 260 ? 11.994 2.623 18.847 1.00 14.56 278 SER A N 1
ATOM 2029 C CA . SER A 1 260 ? 11.293 2.126 20.048 1.00 14.71 278 SER A CA 1
ATOM 2030 C C . SER A 1 260 ? 11.035 3.315 20.968 1.00 14.27 278 SER A C 1
ATOM 2031 O O . SER A 1 260 ? 11.340 4.471 20.602 1.00 15.56 278 SER A O 1
ATOM 2034 N N . GLY A 1 261 ? 10.466 3.042 22.122 1.00 14.06 279 GLY A N 1
ATOM 2035 C CA . GLY A 1 261 ? 10.295 4.096 23.141 1.00 14.37 279 GLY A CA 1
ATOM 2036 C C . GLY A 1 261 ? 9.484 5.282 22.642 1.00 14.53 279 GLY A C 1
ATOM 2037 O O . GLY A 1 261 ? 8.492 5.125 21.912 1.00 14.16 279 GLY A O 1
ATOM 2038 N N . SER A 1 262 ? 9.900 6.481 23.021 1.00 14.24 280 SER A N 1
ATOM 2039 C CA . SER A 1 262 ? 9.133 7.710 22.716 1.00 14.21 280 SER A CA 1
ATOM 2040 C C . SER A 1 262 ? 9.144 8.009 21.216 1.00 13.48 280 SER A C 1
ATOM 2041 O O . SER A 1 262 ? 8.159 8.586 20.728 1.00 13.53 280 SER A O 1
ATOM 2044 N N . GLN A 1 263 ? 10.209 7.659 20.504 1.00 13.49 281 GLN A N 1
ATOM 2045 C CA . GLN A 1 263 ? 10.228 7.871 19.039 1.00 13.99 281 GLN A CA 1
ATOM 2046 C C . GLN A 1 263 ? 9.068 7.089 18.402 1.00 13.22 281 GLN A C 1
ATOM 2047 O O . GLN A 1 263 ? 8.365 7.591 17.545 1.00 13.44 281 GLN A O 1
ATOM 2053 N N . LEU A 1 264 ? 8.924 5.834 18.798 1.00 13.13 282 LEU A N 1
ATOM 2054 C CA A LEU A 1 264 ? 7.865 4.943 18.271 0.50 13.83 282 LEU A CA 1
ATOM 2055 C CA B LEU A 1 264 ? 7.856 4.931 18.288 0.50 12.63 282 LEU A CA 1
ATOM 2056 C C . LEU A 1 264 ? 6.486 5.507 18.645 1.00 13.00 282 LEU A C 1
ATOM 2057 O O . LEU A 1 264 ? 5.614 5.637 17.782 1.00 12.86 282 LEU A O 1
ATOM 2066 N N A THR A 1 265 ? 6.252 5.846 19.906 0.50 12.61 283 THR A N 1
ATOM 2067 N N B THR A 1 265 ? 6.298 5.858 19.904 0.50 13.14 283 THR A N 1
ATOM 2068 C CA A THR A 1 265 ? 4.914 6.346 20.305 0.50 12.32 283 THR A CA 1
ATOM 2069 C CA B THR A 1 265 ? 4.970 6.346 20.329 0.50 13.61 283 THR A CA 1
ATOM 2070 C C A THR A 1 265 ? 4.590 7.616 19.515 0.50 12.08 283 THR A C 1
ATOM 2071 C C B THR A 1 265 ? 4.624 7.600 19.530 0.50 12.71 283 THR A C 1
ATOM 2072 O O A THR A 1 265 ? 3.457 7.752 18.998 0.50 12.47 283 THR A O 1
ATOM 2073 O O B THR A 1 265 ? 3.522 7.707 19.015 0.50 12.74 283 THR A O 1
ATOM 2080 N N . SER A 1 266 ? 5.569 8.519 19.423 1.00 12.29 284 SER A N 1
ATOM 2081 C CA . SER A 1 266 ? 5.337 9.837 18.787 1.00 12.21 284 SER A CA 1
ATOM 2082 C C . SER A 1 266 ? 5.045 9.702 17.296 1.00 12.02 284 SER A C 1
ATOM 2083 O O . SER A 1 266 ? 4.145 10.394 16.807 1.00 12.34 284 SER A O 1
ATOM 2086 N N . VAL A 1 267 ? 5.785 8.863 16.576 1.00 12.24 285 VAL A N 1
ATOM 2087 C CA . VAL A 1 267 ? 5.532 8.759 15.117 1.00 12.51 285 VAL A CA 1
ATOM 2088 C C . VAL A 1 267 ? 4.138 8.153 14.897 1.00 11.88 285 VAL A C 1
ATOM 2089 O O . VAL A 1 267 ? 3.443 8.551 13.974 1.00 12.42 285 VAL A O 1
ATOM 2093 N N . PHE A 1 268 ? 3.725 7.219 15.747 1.00 11.78 286 PHE A N 1
ATOM 2094 C CA . PHE A 1 268 ? 2.370 6.641 15.614 1.00 12.07 286 PHE A CA 1
ATOM 2095 C C . PHE A 1 268 ? 1.308 7.676 15.975 1.00 12.12 286 PHE A C 1
ATOM 2096 O O . PHE A 1 268 ? 0.275 7.724 15.317 1.00 12.96 286 PHE A O 1
ATOM 2104 N N . GLN A 1 269 ? 1.534 8.514 16.986 1.00 12.13 287 GLN A N 1
ATOM 2105 C CA A GLN A 1 269 ? 0.514 9.544 17.353 0.50 12.60 287 GLN A CA 1
ATOM 2106 C CA B GLN A 1 269 ? 0.478 9.506 17.326 0.50 12.66 287 GLN A CA 1
ATOM 2107 C C . GLN A 1 269 ? 0.357 10.538 16.199 1.00 12.53 287 GLN A C 1
ATOM 2108 O O . GLN A 1 269 ? -0.764 10.951 15.900 1.00 13.52 287 GLN A O 1
ATOM 2119 N N . TYR A 1 270 ? 1.461 10.923 15.579 1.00 12.38 288 TYR A N 1
ATOM 2120 C CA . TYR A 1 270 ? 1.419 11.821 14.405 1.00 13.20 288 TYR A CA 1
ATOM 2121 C C . TYR A 1 270 ? 0.646 11.143 13.272 1.00 12.89 288 TYR A C 1
ATOM 2122 O O . TYR A 1 270 ? -0.238 11.744 12.650 1.00 13.87 288 TYR A O 1
ATOM 2131 N N . SER A 1 271 ? 0.985 9.888 12.986 1.00 12.40 289 SER A N 1
ATOM 2132 C CA . SER A 1 271 ? 0.385 9.170 11.838 1.00 12.92 289 SER A CA 1
ATOM 2133 C C . SER A 1 271 ? -1.122 8.969 12.058 1.00 12.71 289 SER A C 1
ATOM 2134 O O . SER A 1 271 ? -1.890 9.028 11.104 1.00 13.63 289 SER A O 1
ATOM 2137 N N . LYS A 1 272 ? -1.518 8.733 13.304 1.00 13.86 290 LYS A N 1
ATOM 2138 C CA . LYS A 1 272 ? -2.937 8.523 13.682 1.00 16.06 290 LYS A CA 1
ATOM 2139 C C . LYS A 1 272 ? -3.788 9.751 13.374 1.00 16.93 290 LYS A C 1
ATOM 2140 O O . LYS A 1 272 ? -5.028 9.601 13.304 1.00 19.17 290 LYS A O 1
ATOM 2146 N N . GLY A 1 273 ? -3.174 10.918 13.245 1.00 16.11 291 GLY A N 1
ATOM 2147 C CA . GLY A 1 273 ? -3.913 12.149 12.929 1.00 17.60 291 GLY A CA 1
ATOM 2148 C C . GLY A 1 273 ? -4.450 12.159 11.510 1.00 17.38 291 GLY A C 1
ATOM 2149 O O . GLY A 1 273 ? -5.269 13.041 11.195 1.00 20.95 291 GLY A O 1
ATOM 2150 N N . PHE A 1 274 ? -4.004 11.248 10.644 1.00 15.86 292 PHE A N 1
ATOM 2151 C CA . PHE A 1 274 ? -4.397 11.231 9.212 1.00 15.27 292 PHE A CA 1
ATOM 2152 C C . PHE A 1 274 ? -5.577 10.294 8.986 1.00 15.71 292 PHE A C 1
ATOM 2153 O O . PHE A 1 274 ? -5.663 9.191 9.560 1.00 15.50 292 PHE A O 1
ATOM 2161 N N . SER A 1 275 ? -6.468 10.686 8.091 1.00 15.87 293 SER A N 1
ATOM 2162 C CA . SER A 1 275 ? -7.707 9.934 7.812 1.00 16.44 293 SER A CA 1
ATOM 2163 C C . SER A 1 275 ? -7.402 8.590 7.132 1.00 15.34 293 SER A C 1
ATOM 2164 O O . SER A 1 275 ? -8.240 7.690 7.241 1.00 17.44 293 SER A O 1
ATOM 2167 N N . THR A 1 276 ? -6.272 8.444 6.448 1.00 14.94 294 THR A N 1
ATOM 2168 C CA . THR A 1 276 ? -5.943 7.163 5.783 1.00 14.87 294 THR A CA 1
ATOM 2169 C C . THR A 1 276 ? -5.351 6.143 6.756 1.00 13.56 294 THR A C 1
ATOM 2170 O O . THR A 1 276 ? -5.233 4.973 6.378 1.00 14.06 294 THR A O 1
ATOM 2174 N N . PHE A 1 277 ? -4.927 6.554 7.931 1.00 13.07 295 PHE A N 1
ATOM 2175 C CA . PHE A 1 277 ? -4.142 5.678 8.823 1.00 13.04 295 PHE A CA 1
ATOM 2176 C C . PHE A 1 277 ? -5.017 4.542 9.347 1.00 12.47 295 PHE A C 1
ATOM 2177 O O . PHE A 1 277 ? -6.095 4.797 9.913 1.00 13.53 295 PHE A O 1
ATOM 2185 N N . ALA A 1 278 ? -4.540 3.299 9.236 1.00 12.17 296 ALA A N 1
ATOM 2186 C CA . ALA A 1 278 ? -5.320 2.128 9.693 1.00 12.50 296 ALA A CA 1
ATOM 2187 C C . ALA A 1 278 ? -4.524 1.227 10.641 1.00 11.87 296 ALA A C 1
ATOM 2188 O O . ALA A 1 278 ? -5.102 0.221 11.093 1.00 12.11 296 ALA A O 1
ATOM 2190 N N . GLY A 1 279 ? -3.282 1.569 10.966 1.00 11.51 297 GLY A N 1
ATOM 2191 C CA . GLY A 1 279 ? -2.493 0.754 11.897 1.00 11.75 297 GLY A CA 1
ATOM 2192 C C . GLY A 1 279 ? -1.061 0.573 11.449 1.00 11.62 297 GLY A C 1
ATOM 2193 O O . GLY A 1 279 ? -0.485 1.449 10.744 1.00 11.86 297 GLY A O 1
ATOM 2194 N N . ALA A 1 280 ? -0.483 -0.541 11.890 1.00 11.06 298 ALA A N 1
ATOM 2195 C CA . ALA A 1 280 ? 0.947 -0.827 11.737 1.00 11.20 298 ALA A CA 1
ATOM 2196 C C . ALA A 1 280 ? 1.177 -2.078 10.898 1.00 10.66 298 ALA A C 1
ATOM 2197 O O . ALA A 1 280 ? 0.306 -2.972 10.854 1.00 11.16 298 ALA A O 1
ATOM 2199 N N . MET A 1 281 ? 2.359 -2.154 10.291 1.00 10.46 299 MET A N 1
ATOM 2200 C CA . MET A 1 281 ? 2.869 -3.414 9.736 1.00 10.46 299 MET A CA 1
ATOM 2201 C C . MET A 1 281 ? 4.239 -3.664 10.353 1.00 10.46 299 MET A C 1
ATOM 2202 O O . MET A 1 281 ? 4.959 -2.694 10.689 1.00 10.78 299 MET A O 1
ATOM 2207 N N . MET A 1 282 ? 4.589 -4.929 10.536 1.00 10.26 300 MET A N 1
ATOM 2208 C CA . MET A 1 282 ? 5.926 -5.246 11.047 1.00 10.99 300 MET A CA 1
ATOM 2209 C C . MET A 1 282 ? 6.604 -6.342 10.245 1.00 10.62 300 MET A C 1
ATOM 2210 O O . MET A 1 282 ? 6.004 -7.386 9.912 1.00 11.17 300 MET A O 1
ATOM 2215 N N . TRP A 1 283 ? 7.903 -6.138 10.052 1.00 10.94 301 TRP A N 1
ATOM 2216 C CA . TRP A 1 283 ? 8.849 -7.149 9.533 1.00 11.31 301 TRP A CA 1
ATOM 2217 C C . TRP A 1 283 ? 9.750 -7.583 10.679 1.00 11.27 301 TRP A C 1
ATOM 2218 O O . TRP A 1 283 ? 10.533 -6.754 11.153 1.00 11.48 301 TRP A O 1
ATOM 2229 N N . ASP A 1 284 ? 9.702 -8.831 11.159 1.00 11.17 302 ASP A N 1
ATOM 2230 C CA . ASP A 1 284 ? 8.733 -9.878 10.870 1.00 10.81 302 ASP A CA 1
ATOM 2231 C C . ASP A 1 284 ? 8.379 -10.567 12.176 1.00 10.73 302 ASP A C 1
ATOM 2232 O O . ASP A 1 284 ? 8.818 -10.120 13.261 1.00 11.20 302 ASP A O 1
ATOM 2237 N N . MET A 1 285 ? 7.605 -11.640 12.089 1.00 10.79 303 MET A N 1
ATOM 2238 C CA . MET A 1 285 ? 7.078 -12.300 13.296 1.00 10.97 303 MET A CA 1
ATOM 2239 C C . MET A 1 285 ? 8.231 -12.808 14.174 1.00 11.04 303 MET A C 1
ATOM 2240 O O . MET A 1 285 ? 8.205 -12.652 15.414 1.00 11.70 303 MET A O 1
ATOM 2245 N N . SER A 1 286 ? 9.232 -13.436 13.567 1.00 11.01 304 SER A N 1
ATOM 2246 C CA . SER A 1 286 ? 10.368 -13.993 14.346 1.00 11.65 304 SER A CA 1
ATOM 2247 C C . SER A 1 286 ? 11.059 -12.878 15.126 1.00 11.69 304 SER A C 1
ATOM 2248 O O . SER A 1 286 ? 11.429 -13.073 16.300 1.00 13.24 304 SER A O 1
ATOM 2251 N N . GLN A 1 287 ? 11.281 -11.747 14.492 1.00 11.87 305 GLN A N 1
ATOM 2252 C CA . GLN A 1 287 ? 11.952 -10.615 15.174 1.00 12.42 305 GLN A CA 1
ATOM 2253 C C . GLN A 1 287 ? 11.052 -10.069 16.289 1.00 12.56 305 GLN A C 1
ATOM 2254 O O . GLN A 1 287 ? 11.540 -9.765 17.397 1.00 13.53 305 GLN A O 1
ATOM 2260 N N . LEU A 1 288 ? 9.768 -9.927 16.018 1.00 12.17 306 LEU A N 1
ATOM 2261 C CA . LEU A 1 288 ? 8.823 -9.354 16.996 1.00 11.95 306 LEU A CA 1
ATOM 2262 C C . LEU A 1 288 ? 8.819 -10.203 18.265 1.00 12.88 306 LEU A C 1
ATOM 2263 O O . LEU A 1 288 ? 8.933 -9.643 19.383 1.00 13.37 306 LEU A O 1
ATOM 2268 N N . TYR A 1 289 ? 8.689 -11.513 18.126 1.00 12.96 307 TYR A N 1
ATOM 2269 C CA . TYR A 1 289 ? 8.524 -12.394 19.300 1.00 13.69 307 TYR A CA 1
ATOM 2270 C C . TYR A 1 289 ? 9.858 -12.546 20.032 1.00 14.71 307 TYR A C 1
ATOM 2271 O O . TYR A 1 289 ? 9.823 -12.779 21.245 1.00 17.30 307 TYR A O 1
ATOM 2280 N N . GLN A 1 290 ? 10.985 -12.362 19.376 1.00 13.94 308 GLN A N 1
ATOM 2281 C CA . GLN A 1 290 ? 12.296 -12.393 20.060 1.00 14.83 308 GLN A CA 1
ATOM 2282 C C . GLN A 1 290 ? 12.510 -11.090 20.831 1.00 15.07 308 GLN A C 1
ATOM 2283 O O . GLN A 1 290 ? 13.223 -11.096 21.857 1.00 16.14 308 GLN A O 1
ATOM 2289 N N . ASN A 1 291 ? 11.982 -9.978 20.331 1.00 14.14 309 ASN A N 1
ATOM 2290 C CA . ASN A 1 291 ? 12.219 -8.631 20.905 1.00 14.63 309 ASN A CA 1
ATOM 2291 C C . ASN A 1 291 ? 11.254 -8.411 22.068 1.00 15.32 309 ASN A C 1
ATOM 2292 O O . ASN A 1 291 ? 10.206 -7.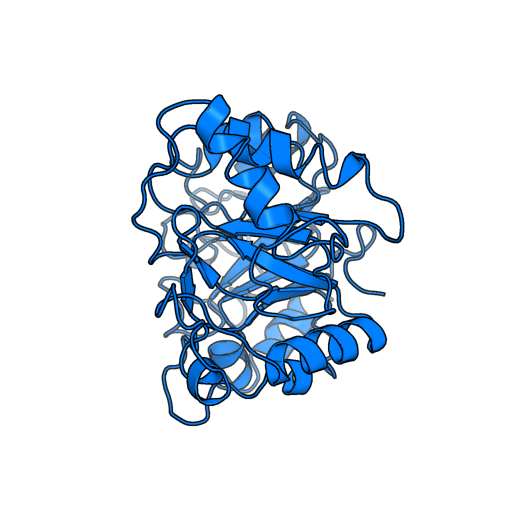755 21.912 1.00 14.80 309 ASN A O 1
ATOM 2297 N N . THR A 1 292 ? 11.597 -8.957 23.229 1.00 17.36 310 THR A N 1
ATOM 2298 C CA . THR A 1 292 ? 10.725 -8.977 24.426 1.00 18.90 310 THR A CA 1
ATOM 2299 C C . THR A 1 292 ? 10.190 -7.574 24.723 1.00 17.31 310 THR A C 1
ATOM 2300 O O . THR A 1 292 ? 10.978 -6.636 24.806 1.00 18.44 310 THR A O 1
ATOM 2304 N N . GLY A 1 293 ? 8.871 -7.458 24.823 1.00 17.17 311 GLY A N 1
ATOM 2305 C CA . GLY A 1 293 ? 8.205 -6.196 25.190 1.00 16.71 311 GLY A CA 1
ATOM 2306 C C . GLY A 1 293 ? 7.899 -5.313 23.998 1.00 15.85 311 GLY A C 1
ATOM 2307 O O . GLY A 1 293 ? 7.165 -4.319 24.187 1.00 16.44 311 GLY A O 1
ATOM 2308 N N . PHE A 1 294 ? 8.411 -5.602 22.807 1.00 14.44 312 PHE A N 1
ATOM 2309 C CA . PHE A 1 294 ? 8.246 -4.651 21.690 1.00 14.04 312 PHE A CA 1
ATOM 2310 C C . PHE A 1 294 ? 6.798 -4.648 21.206 1.00 13.43 312 PHE A C 1
ATOM 2311 O O . PHE A 1 294 ? 6.245 -3.576 20.904 1.00 13.57 312 PHE A O 1
ATOM 2319 N N . GLU A 1 295 ? 6.182 -5.812 21.091 1.00 13.15 313 GLU A N 1
ATOM 2320 C CA . GLU A 1 295 ? 4.782 -5.858 20.639 1.00 13.22 313 GLU A CA 1
ATOM 2321 C C . GLU A 1 295 ? 3.921 -5.007 21.576 1.00 13.20 313 GLU A C 1
ATOM 2322 O O . GLU A 1 295 ? 3.050 -4.269 21.110 1.00 13.27 313 GLU A O 1
ATOM 2328 N N . THR A 1 296 ? 4.153 -5.120 22.874 1.00 13.58 314 THR A N 1
ATOM 2329 C CA . THR A 1 296 ? 3.394 -4.305 23.855 1.00 14.30 314 THR A CA 1
ATOM 2330 C C . THR A 1 296 ? 3.588 -2.815 23.558 1.00 13.85 314 THR A C 1
ATOM 2331 O O . THR A 1 296 ? 2.622 -2.043 23.634 1.00 13.97 314 THR A O 1
ATOM 2335 N N . GLN A 1 297 ? 4.800 -2.396 23.234 1.00 13.52 315 GLN A N 1
ATOM 2336 C CA . GLN A 1 297 ? 5.043 -0.976 22.886 1.00 13.88 315 GLN A CA 1
ATOM 2337 C C . GLN A 1 297 ? 4.201 -0.575 21.672 1.00 13.44 315 GLN A C 1
ATOM 2338 O O . GLN A 1 297 ? 3.608 0.525 21.673 1.00 13.31 315 GLN A O 1
ATOM 2344 N N . VAL A 1 298 ? 4.151 -1.411 20.641 1.00 13.12 316 VAL A N 1
ATOM 2345 C CA . VAL A 1 298 ? 3.396 -1.055 19.415 1.00 12.91 316 VAL A CA 1
ATOM 2346 C C . VAL A 1 298 ? 1.901 -1.018 19.726 1.00 12.71 316 VAL A C 1
ATOM 2347 O O . VAL A 1 298 ? 1.218 -0.051 19.339 1.00 12.70 316 VAL A O 1
ATOM 2351 N N . VAL A 1 299 ? 1.398 -2.041 20.400 1.00 12.40 317 VAL A N 1
ATOM 2352 C CA . VAL A 1 299 ? -0.036 -2.072 20.774 1.00 12.48 317 VAL A CA 1
ATOM 2353 C C . VAL A 1 299 ? -0.367 -0.818 21.586 1.00 12.61 317 VAL A C 1
ATOM 2354 O O . VAL A 1 299 ? -1.411 -0.180 21.337 1.00 13.65 317 VAL A O 1
ATOM 2358 N N . ASN A 1 300 ? 0.457 -0.511 22.559 1.00 12.46 318 ASN A N 1
ATOM 2359 C CA . ASN A 1 300 ? 0.177 0.664 23.415 1.00 13.63 318 ASN A CA 1
ATOM 2360 C C . ASN A 1 300 ? 0.276 1.960 22.613 1.00 13.63 318 ASN A C 1
ATOM 2361 O O . ASN A 1 300 ? -0.479 2.913 22.935 1.00 14.95 318 ASN A O 1
ATOM 2366 N N . ALA A 1 301 ? 1.135 2.038 21.605 1.00 13.51 319 ALA A N 1
ATOM 2367 C CA . ALA A 1 301 ? 1.245 3.253 20.763 1.00 14.42 319 ALA A CA 1
ATOM 2368 C C . ALA A 1 301 ? -0.003 3.416 19.904 1.00 15.06 319 ALA A C 1
ATOM 2369 O O . ALA A 1 301 ? -0.397 4.563 19.622 1.00 17.57 319 ALA A O 1
ATOM 2371 N N . LEU A 1 302 ? -0.635 2.329 19.482 1.00 14.69 320 LEU A N 1
ATOM 2372 C CA . LEU A 1 302 ? -1.826 2.445 18.601 1.00 16.10 320 LEU A CA 1
ATOM 2373 C C . LEU A 1 302 ? -3.086 2.766 19.400 1.00 18.99 320 LEU A C 1
ATOM 2374 O O . LEU A 1 302 ? -4.060 3.246 18.782 1.00 19.44 320 LEU A O 1
ATOM 2379 N N . ARG A 1 303 ? -3.121 2.435 20.691 1.00 21.26 321 ARG A N 1
ATOM 2380 C CA . ARG A 1 303 ? -4.320 2.686 21.531 1.00 25.62 321 ARG A CA 1
ATOM 2381 C C . ARG A 1 303 ? -4.613 4.188 21.572 1.00 27.31 321 ARG A C 1
ATOM 2382 O O . ARG A 1 303 ? -5.775 4.544 21.792 1.00 30.90 321 ARG A O 1
#

Secondary structure (DSSP, 8-state):
----TT-S-EEEEEESS-TT-STTS---GGGGSS-TT--EEEEEEEEEETTEEE-BTBGGGG-EEETTEEEEEE-HHHHHHHHHHHHTT-EEEEEEE-TT--S-B-SSHHHHHHHHHHHHHHHSS--TT-----TTTT---SEEEEE--S--BTHHHHHHHHHHHHHH--SS--EEEE--BSSSS-TTTHHHHHHS--SEEEEE-SSSTTSGGG--TT-S--SS--HHHHHHHHTTSSSTT-EEEEEEESSTTSSTT---HHHHHHHHHHHTTSTTEEEEEEE-HHHHHHSTTHHHHHHHHH-

Radius of gyration: 18.22 Å; Cα contacts (8 Å, |Δi|>4): 696; chains: 1; bounding box: 36×54×48 Å

Foldseek 3Di:
DAADLPALQAEEFEAFALLVPDPPLHDQLLVCLVDPRHQEYEYDAQQEQVVTAGHRDCLQVQWAADPVGNRQTQRASNLVSLVVSVVSRHAYAYEYHPPNNDPQADPDLVVLLVSLVLVCCQAAAPDPPDPRHHNNPRRHHLEYEYEHQDHHPNVLSNQVNNVVVQVPDDDDHHFYEYEAEQPPPGRHCNVNFQRHPGQEYEYALFQAQLHLLQADFPDLDGPRPPLVVVLVVCCPGPNNLYAYAREAELAVSQGGRHDFDPSLLRSLVSNSVDPRRRHHYYRHSSSNVVVPCSVVRRSVSSD

B-factor: mean 18.73, std 7.82, range [9.91, 57.74]

Nearest PDB structures (foldseek):
  7zya-assembly1_A  TM=1.003E+00  e=3.806E-70  Trichoderma harzianum
  7zy9-assembly1_A  TM=1.003E+00  e=2.301E-69  Trichoderma harzianum
  2uy5-assembly1_A  TM=9.142E-01  e=2.249E-28  Saccharomyces cerevisiae
  2uy4-assembly1_A  TM=9.148E-01  e=4.184E-28  Saccharomyces cerevisiae
  4tx6-assembly1_A  TM=9.001E-01  e=3.405E-25  Aspergillus fumigatus A1163

InterPro domains:
  IPR001223 Glycoside hydrolase family 18, catalytic domain [PF00704] (28-268)
  IPR001223 Glycoside hydrolase family 18, catalytic domain [PS51910] (27-321)
  IPR001579 Glycosyl hydrolase family 18, active site [PS01095] (159-167)
  IPR017853 Glycoside hydrolase superfamily [SSF51445] (23-314)
  IPR045321 Chitinase Cts1-like [cd02877] (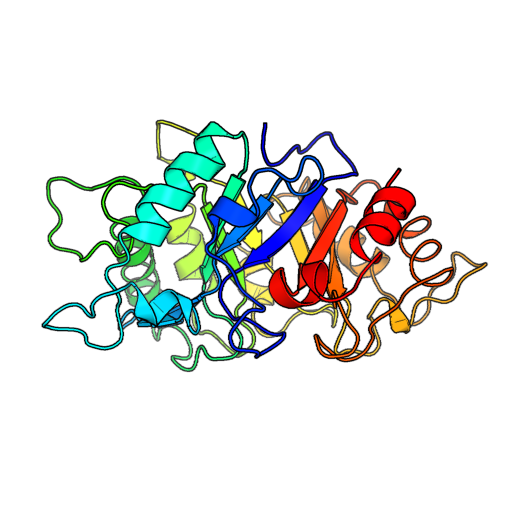28-318)